Protein AF-A0A259CVY9-F1 (afdb_monomer)

Sequence (275 aa):
MNNNKLVLLSRFAAQARRFIGVVNVTRMSTDQPYAMHIILSAYACKDAELKTLAKLTSKSLPINHQLLNAIEHFLNEYRHTQDLQRAEHYLHHFAQFIYNIAVDGIAYRRAVSQFLAQLLKDERAFCTQLIRGFYPYWMAELSTYQAKDELLAFGQMLKNRAIAPKSLLDLWERAESELLSDEELNLLGHFTSDMLERELQEDALDSRRKIATILTVELRNQQAKNHFDYRLTVEKIQSLINKHDLKAFFVQVSRDFYYFWNANADANQRSEYSI

Secondary structure (DSSP, 8-state):
--HHHHHHHHHHHHHHTTTT----HHHHHH-HHHHHHHHHHHHHSS-HHHHHHHHHHHHHS---HHHHHHHHHHHHHTTTSTTHHHHHHHHHHHHHHHTTS-SSHHHHHHHHHHHHHTS-HHHHHHHHHHHHHHHHHHHHHH--SS-HHHHHHHHHHHHHTTSPP-SHHHHHHHHHHS---HHHHHHHHHHHHHHHHTT--HHHHHHHHHHHHHHHHHHHHTT--SHHHHHHHHHHHHHT---HHHHHHHHHHHHHHHHHHHHHHHHHHHHTS--

pLDDT: mean 79.85, std 14.28, range [30.61, 94.75]

Nearest PDB structures (foldseek):
  8d9w-assembly1_A  TM=2.293E-01  e=3.413E+00  Homo sapiens

Radius of gyration: 22.48 Å; Cα contacts (8 Å, |Δi|>4): 214; chains: 1; bounding box: 56×45×61 Å

Foldseek 3Di:
DDPVLLVLLVVLQVVLCVQPNGDDSVCLAVPQLSVLLSLLSQQLDPDPVNVVSSVVNVVVHPHQCLLVVLLVVLLVVCPPPPCSNVLSNLSSVLCNLVRPFDLDPVSLLVSLVVSLVPDDPVCNVVSVVSSQSSNLSSNLRVVPDDDPVVVVVSVVLVVCVPPDDLALVNLLSVLVSGDDDPLLVVLLVVLLVVVVVVVDDPVLSVLLSSLSSSLSVQCVVQVPQDPVSLVVSLVSNLVSDPDPVVSVSSVVSSVSSVVSVVVSSVVVVVVVVDD

Structure (mmCIF, N/CA/C/O backbone):
data_AF-A0A259CVY9-F1
#
_entry.id   AF-A0A259CVY9-F1
#
loop_
_atom_site.group_PDB
_atom_site.id
_atom_site.type_symbol
_atom_site.label_atom_id
_atom_site.label_alt_id
_atom_site.label_comp_id
_atom_site.label_asym_id
_atom_site.label_entity_id
_atom_site.label_seq_id
_atom_site.pdbx_PDB_ins_code
_atom_site.Cartn_x
_atom_site.Cartn_y
_atom_site.Cartn_z
_atom_site.occupancy
_atom_site.B_iso_or_equiv
_atom_site.auth_seq_id
_atom_site.auth_comp_id
_atom_site.auth_asym_id
_atom_site.auth_atom_id
_atom_site.pdbx_PDB_model_num
ATOM 1 N N . MET A 1 1 ? 15.467 9.321 -34.076 1.00 57.44 1 MET A N 1
ATOM 2 C CA . MET A 1 1 ? 16.062 8.913 -32.781 1.00 57.44 1 MET A CA 1
ATOM 3 C C . MET A 1 1 ? 17.529 9.328 -32.802 1.00 57.44 1 MET A C 1
ATOM 5 O O . MET A 1 1 ? 18.174 9.058 -33.800 1.00 57.44 1 MET A O 1
ATOM 9 N N . ASN A 1 2 ? 18.031 10.059 -31.801 1.00 72.88 2 ASN A N 1
ATOM 10 C CA . ASN A 1 2 ? 19.404 10.596 -31.817 1.00 72.88 2 ASN A CA 1
ATOM 11 C C . ASN A 1 2 ? 20.445 9.460 -31.649 1.00 72.88 2 ASN A C 1
ATOM 13 O O . ASN A 1 2 ? 20.177 8.531 -30.884 1.00 72.88 2 ASN A O 1
ATOM 17 N N . ASN A 1 3 ? 21.612 9.517 -32.310 1.00 74.00 3 ASN A N 1
ATOM 18 C CA . ASN A 1 3 ? 22.614 8.427 -32.311 1.00 74.00 3 ASN A CA 1
ATOM 19 C C . ASN A 1 3 ? 23.032 8.006 -30.890 1.00 74.00 3 ASN A C 1
ATOM 21 O O . ASN A 1 3 ? 23.118 6.818 -30.586 1.00 74.00 3 ASN A O 1
ATOM 25 N N . ASN A 1 4 ? 23.166 8.973 -29.980 1.00 79.38 4 ASN A N 1
ATOM 26 C CA . ASN A 1 4 ? 23.513 8.718 -28.579 1.00 79.38 4 ASN A CA 1
ATOM 27 C C . ASN A 1 4 ? 22.437 7.913 -27.825 1.00 79.38 4 ASN A C 1
ATOM 29 O O . ASN A 1 4 ? 22.766 7.092 -26.971 1.00 79.38 4 ASN A O 1
ATOM 33 N N . LYS A 1 5 ? 21.153 8.098 -28.163 1.00 81.44 5 LYS A N 1
ATOM 34 C CA . LYS A 1 5 ? 20.033 7.359 -27.554 1.00 81.44 5 LYS A CA 1
ATOM 35 C C . LYS A 1 5 ? 20.013 5.901 -28.014 1.00 81.44 5 LYS A C 1
ATOM 37 O O . LYS A 1 5 ? 19.758 5.011 -27.210 1.00 81.44 5 LYS A O 1
ATOM 42 N N . LEU A 1 6 ? 20.319 5.653 -29.288 1.00 82.50 6 LEU A N 1
ATOM 43 C CA . LEU A 1 6 ? 20.389 4.299 -29.838 1.00 82.50 6 LEU A CA 1
ATOM 44 C C . LEU A 1 6 ? 21.570 3.516 -29.246 1.00 82.50 6 LEU A C 1
ATOM 46 O O . LEU A 1 6 ? 21.398 2.367 -28.855 1.00 82.50 6 LEU A O 1
ATOM 50 N N . VAL A 1 7 ? 22.737 4.152 -29.090 1.00 87.50 7 VAL A N 1
ATOM 51 C CA . VAL A 1 7 ? 23.902 3.538 -28.426 1.00 87.50 7 VAL A CA 1
ATOM 52 C C . VAL A 1 7 ? 23.593 3.184 -26.968 1.00 87.50 7 VAL A C 1
ATOM 54 O O . VAL A 1 7 ? 23.908 2.077 -26.531 1.00 87.50 7 VAL A O 1
ATOM 57 N N . LEU A 1 8 ? 22.942 4.085 -26.223 1.00 88.25 8 LEU A N 1
ATOM 58 C CA . LEU A 1 8 ? 22.540 3.831 -24.836 1.00 88.25 8 LEU A CA 1
ATOM 59 C C . LEU A 1 8 ? 21.566 2.648 -24.728 1.00 88.25 8 LEU A C 1
ATOM 61 O O . LEU A 1 8 ? 21.797 1.746 -23.925 1.00 88.25 8 LEU A O 1
ATOM 65 N N . LEU A 1 9 ? 20.524 2.616 -25.566 1.00 86.56 9 LEU A N 1
ATOM 66 C CA . LEU A 1 9 ? 19.540 1.531 -25.581 1.00 86.56 9 LEU A CA 1
ATOM 67 C C . LEU A 1 9 ? 20.160 0.180 -25.950 1.00 86.56 9 LEU A C 1
ATOM 69 O O . LEU A 1 9 ? 19.824 -0.830 -25.336 1.00 86.56 9 LEU A O 1
ATOM 73 N N . SER A 1 10 ? 21.084 0.152 -26.911 1.00 87.56 10 SER A N 1
ATOM 74 C CA . SER A 1 10 ? 21.792 -1.072 -27.300 1.00 87.56 10 SER A CA 1
ATOM 75 C C . SER A 1 10 ? 22.701 -1.589 -26.184 1.00 87.56 10 SER A C 1
ATOM 77 O O . SER A 1 10 ? 22.720 -2.791 -25.921 1.00 87.56 10 SER A O 1
ATOM 79 N N . ARG A 1 11 ? 23.414 -0.695 -25.480 1.00 90.69 11 ARG A N 1
ATOM 80 C CA . ARG A 1 11 ? 24.220 -1.064 -24.302 1.00 90.69 11 ARG A CA 1
ATOM 81 C C . ARG A 1 11 ? 23.347 -1.609 -23.176 1.00 90.69 11 ARG A C 1
ATOM 83 O O . ARG A 1 11 ? 23.666 -2.652 -22.613 1.00 90.69 11 ARG A O 1
ATOM 90 N N . PHE A 1 12 ? 22.234 -0.938 -22.888 1.00 90.94 12 PHE A N 1
ATOM 91 C CA . PHE A 1 12 ? 21.257 -1.406 -21.911 1.00 90.94 12 PHE A CA 1
ATOM 92 C C . PHE A 1 12 ? 20.704 -2.788 -22.283 1.00 90.94 12 PHE A C 1
ATOM 94 O O . PHE A 1 12 ? 20.756 -3.694 -21.461 1.00 90.94 12 PHE A O 1
ATOM 101 N N . ALA A 1 13 ? 20.250 -2.988 -23.525 1.00 89.75 13 ALA A N 1
ATOM 102 C CA . ALA A 1 13 ? 19.702 -4.264 -23.988 1.00 89.75 13 ALA A CA 1
ATOM 103 C C . ALA A 1 13 ? 20.722 -5.414 -23.917 1.00 89.75 13 ALA A C 1
ATOM 105 O O . ALA A 1 13 ? 20.364 -6.536 -23.557 1.00 89.75 13 ALA A O 1
ATOM 106 N N . ALA A 1 14 ? 21.995 -5.140 -24.222 1.00 89.88 14 ALA A N 1
ATOM 107 C CA . ALA A 1 14 ? 23.069 -6.122 -24.111 1.00 89.88 14 ALA A CA 1
ATOM 108 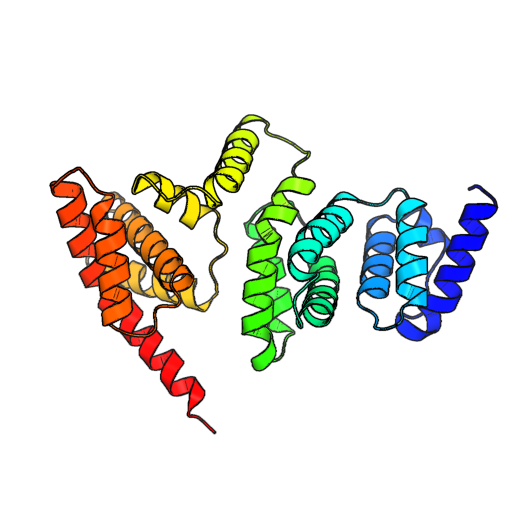C C . ALA A 1 14 ? 23.293 -6.570 -22.657 1.00 89.88 14 ALA A C 1
ATOM 110 O O . ALA A 1 14 ? 23.378 -7.773 -22.402 1.00 89.88 14 ALA A O 1
ATOM 111 N N . GLN A 1 15 ? 23.326 -5.625 -21.710 1.00 90.12 15 GLN A N 1
ATOM 112 C CA . GLN A 1 15 ? 23.468 -5.938 -20.285 1.00 90.12 15 GLN A CA 1
ATOM 113 C C . GLN A 1 15 ? 22.223 -6.652 -19.743 1.00 90.12 15 GLN A C 1
ATOM 115 O O . GLN A 1 15 ? 22.320 -7.689 -19.087 1.00 90.12 15 GLN A O 1
ATOM 120 N N . ALA A 1 16 ? 21.042 -6.135 -20.081 1.00 88.25 16 ALA A N 1
ATOM 121 C CA . ALA A 1 16 ? 19.747 -6.661 -19.673 1.00 88.25 16 ALA A CA 1
ATOM 122 C C . ALA A 1 16 ? 19.541 -8.125 -20.083 1.00 88.25 16 ALA A C 1
ATOM 124 O O . ALA A 1 16 ? 18.965 -8.897 -19.318 1.00 88.25 16 ALA A O 1
ATOM 125 N N . ARG A 1 17 ? 20.077 -8.546 -21.239 1.00 89.38 17 ARG A N 1
ATOM 126 C CA . ARG A 1 17 ? 19.950 -9.922 -21.744 1.00 89.38 17 ARG A CA 1
ATOM 127 C C . ARG A 1 17 ? 20.359 -10.991 -20.734 1.00 89.38 17 ARG A C 1
ATOM 129 O O . ARG A 1 17 ? 19.775 -12.071 -20.737 1.00 89.38 17 ARG A O 1
ATOM 136 N N . ARG A 1 18 ? 21.344 -10.698 -19.881 1.00 85.62 18 ARG A N 1
ATOM 137 C CA . ARG A 1 18 ? 21.873 -11.641 -18.884 1.00 85.62 18 ARG A CA 1
ATOM 138 C C . ARG A 1 18 ? 20.945 -11.834 -17.682 1.00 85.62 18 ARG A C 1
ATOM 140 O O . ARG A 1 18 ? 21.069 -12.847 -17.007 1.00 85.62 18 ARG A O 1
ATOM 147 N N . PHE A 1 19 ? 20.043 -10.887 -17.427 1.00 86.00 19 PHE A N 1
ATOM 148 C CA . PHE A 1 19 ? 19.253 -10.831 -16.193 1.00 86.00 19 PHE A CA 1
ATOM 149 C C . PHE A 1 19 ? 17.743 -10.882 -16.432 1.00 86.00 19 PHE A C 1
ATOM 151 O O . PHE A 1 19 ? 17.036 -11.560 -15.698 1.00 86.00 19 PHE A O 1
ATOM 158 N N . ILE A 1 20 ? 17.254 -10.190 -17.463 1.00 86.38 20 ILE A N 1
ATOM 159 C CA . ILE A 1 20 ? 15.818 -10.041 -17.757 1.00 86.38 20 ILE A CA 1
ATOM 160 C C . ILE A 1 20 ? 15.424 -10.600 -19.133 1.00 86.38 20 ILE A C 1
ATOM 162 O O . ILE A 1 20 ? 14.267 -10.520 -19.532 1.00 86.38 20 ILE A O 1
ATOM 166 N N . GLY A 1 21 ? 16.376 -11.185 -19.867 1.00 86.12 21 GLY A N 1
ATOM 167 C CA . GLY A 1 21 ? 16.136 -11.788 -21.177 1.00 86.12 21 GLY A CA 1
ATOM 168 C C . GLY A 1 21 ? 16.167 -10.793 -22.342 1.00 86.12 21 GLY A C 1
ATOM 169 O O . GLY A 1 21 ? 16.704 -9.691 -22.249 1.00 86.12 21 GLY A O 1
ATOM 170 N N . VAL A 1 22 ? 15.663 -11.218 -23.502 1.00 87.38 22 VAL A N 1
ATOM 171 C CA . VAL A 1 22 ? 15.805 -10.456 -24.754 1.00 87.38 22 VAL A CA 1
ATOM 172 C C . VAL A 1 22 ? 14.982 -9.165 -24.709 1.00 87.38 22 VAL A C 1
ATOM 174 O O . VAL A 1 22 ? 13.754 -9.196 -24.655 1.00 87.38 22 VAL A O 1
ATOM 177 N N . VAL A 1 23 ? 15.669 -8.023 -24.810 1.00 88.88 23 VAL A N 1
ATOM 178 C CA . VAL A 1 23 ? 15.050 -6.692 -24.868 1.00 88.88 23 VAL A CA 1
ATOM 179 C C . VAL A 1 23 ? 14.913 -6.230 -26.316 1.00 88.88 23 VAL A C 1
ATOM 181 O O . VAL A 1 23 ? 15.897 -6.134 -27.051 1.00 88.88 23 VAL A O 1
ATOM 184 N N . ASN A 1 24 ? 13.693 -5.886 -26.726 1.00 88.50 24 ASN A N 1
ATOM 185 C CA . ASN A 1 24 ? 13.431 -5.300 -28.035 1.00 88.50 24 ASN A CA 1
ATOM 186 C C . ASN A 1 24 ? 13.600 -3.772 -27.976 1.00 88.50 24 ASN A C 1
ATOM 188 O O . ASN A 1 24 ? 12.719 -3.050 -27.506 1.00 88.50 24 ASN A O 1
ATOM 192 N N . VAL A 1 25 ? 14.735 -3.281 -28.481 1.00 87.06 25 VAL A N 1
ATOM 193 C CA . VAL A 1 25 ? 15.105 -1.852 -28.481 1.00 87.06 25 VAL A CA 1
ATOM 194 C C . VAL A 1 25 ? 14.100 -0.975 -29.238 1.00 87.06 25 VAL A C 1
ATOM 196 O O . VAL A 1 25 ? 13.840 0.161 -28.836 1.00 87.06 25 VAL A O 1
ATOM 199 N N . THR A 1 26 ? 13.497 -1.494 -30.308 1.00 85.25 26 THR A N 1
ATOM 200 C CA . THR A 1 26 ? 12.477 -0.764 -31.071 1.00 85.25 26 THR A CA 1
ATOM 201 C C . THR A 1 26 ? 11.219 -0.582 -30.230 1.00 85.25 26 THR A C 1
ATOM 203 O O . THR A 1 26 ? 10.750 0.543 -30.074 1.00 85.25 26 THR A O 1
ATOM 206 N N . ARG A 1 27 ? 10.733 -1.661 -29.599 1.00 86.75 27 ARG A N 1
ATOM 207 C CA . ARG A 1 27 ? 9.560 -1.615 -28.711 1.00 86.75 27 ARG A CA 1
ATOM 208 C C . ARG A 1 27 ? 9.790 -0.738 -27.487 1.00 86.75 27 ARG A C 1
ATOM 210 O O . ARG A 1 27 ? 8.896 0.011 -27.127 1.00 86.75 27 ARG A O 1
ATOM 217 N N . MET A 1 28 ? 10.995 -0.737 -26.913 1.00 85.44 28 MET A N 1
ATOM 218 C CA . MET A 1 28 ? 11.369 0.189 -25.829 1.00 85.44 28 MET A CA 1
ATOM 219 C C . MET A 1 28 ? 11.127 1.666 -26.182 1.00 85.44 28 MET A C 1
ATOM 221 O O . MET A 1 28 ? 10.942 2.486 -25.289 1.00 85.44 28 MET A O 1
ATOM 225 N N . SER A 1 29 ? 11.159 2.026 -27.470 1.00 82.56 29 SER A N 1
ATOM 226 C CA . SER A 1 29 ? 10.972 3.409 -27.926 1.00 82.56 29 SER A CA 1
ATOM 227 C C . SER A 1 29 ? 9.541 3.733 -28.361 1.00 82.56 29 SER A C 1
ATOM 229 O O . SER A 1 29 ? 9.221 4.914 -28.483 1.00 82.56 29 SER A O 1
ATOM 231 N N . THR A 1 30 ? 8.704 2.724 -28.619 1.00 82.44 30 THR A N 1
ATOM 232 C CA . THR A 1 30 ? 7.356 2.892 -29.193 1.00 82.44 30 THR A CA 1
ATOM 233 C C . THR A 1 30 ? 6.227 2.426 -28.274 1.00 82.44 30 THR A C 1
ATOM 235 O O . THR A 1 30 ? 5.094 2.856 -28.452 1.00 82.44 30 THR A O 1
ATOM 238 N N . ASP A 1 31 ? 6.515 1.558 -27.305 1.00 83.19 31 ASP A N 1
ATOM 239 C CA . ASP A 1 31 ? 5.555 0.913 -26.407 1.00 83.19 31 ASP A CA 1
ATOM 240 C C . ASP A 1 31 ? 5.918 1.275 -24.957 1.00 83.19 31 ASP A C 1
ATOM 242 O O . ASP A 1 31 ? 6.841 0.712 -24.363 1.00 83.19 31 ASP A O 1
ATOM 246 N N . GLN A 1 32 ? 5.226 2.281 -24.409 1.00 80.94 32 GLN A N 1
ATOM 247 C CA . GLN A 1 32 ? 5.467 2.796 -23.056 1.00 80.94 32 GLN A CA 1
ATOM 248 C C . GLN A 1 32 ? 5.286 1.724 -21.964 1.00 80.94 32 GLN A C 1
ATOM 250 O O . GLN A 1 32 ? 6.183 1.607 -21.123 1.00 80.94 32 GLN A O 1
ATOM 255 N N . PRO A 1 33 ? 4.201 0.918 -21.962 1.00 81.50 33 PRO A N 1
ATOM 256 C CA . PRO A 1 33 ? 4.050 -0.190 -21.024 1.00 81.50 33 PRO A CA 1
ATOM 257 C C . PRO A 1 33 ? 5.212 -1.186 -21.065 1.00 81.50 33 PRO A C 1
ATOM 259 O O . PRO A 1 33 ? 5.744 -1.560 -20.018 1.00 81.50 33 PRO A O 1
ATOM 262 N N . TYR A 1 34 ? 5.644 -1.589 -22.263 1.00 84.81 34 TYR A N 1
ATOM 263 C CA . TYR A 1 34 ? 6.786 -2.491 -22.412 1.00 84.81 34 TYR A CA 1
ATOM 264 C C . TYR A 1 34 ? 8.075 -1.858 -21.881 1.00 84.81 34 TYR A C 1
ATOM 266 O O . TYR A 1 34 ? 8.813 -2.493 -21.128 1.00 84.81 34 TYR A O 1
ATOM 274 N N . ALA A 1 35 ? 8.326 -0.593 -22.221 1.00 86.31 35 ALA A N 1
ATOM 275 C CA . ALA A 1 35 ? 9.499 0.129 -21.751 1.00 86.31 35 ALA A CA 1
ATOM 276 C C . ALA A 1 35 ? 9.544 0.228 -20.220 1.00 86.31 35 ALA A C 1
ATOM 278 O O . ALA A 1 35 ? 10.583 -0.045 -19.620 1.00 86.31 35 ALA A O 1
ATOM 279 N N . MET A 1 36 ? 8.416 0.550 -19.580 1.00 85.25 36 MET A N 1
ATOM 280 C CA . MET A 1 36 ? 8.315 0.602 -18.120 1.00 85.25 36 MET A CA 1
ATOM 281 C C . MET A 1 36 ? 8.558 -0.758 -17.474 1.00 85.25 36 MET A C 1
ATOM 283 O O . MET A 1 36 ? 9.354 -0.843 -16.542 1.00 85.25 36 MET A O 1
ATOM 287 N N . HIS A 1 37 ? 7.946 -1.826 -17.989 1.00 86.50 37 HIS A N 1
ATOM 288 C CA . HIS A 1 37 ? 8.151 -3.174 -17.460 1.00 86.50 37 HIS A CA 1
ATOM 289 C C . HIS A 1 37 ? 9.629 -3.595 -17.506 1.00 86.50 37 HIS A C 1
ATOM 291 O O . HIS A 1 37 ? 10.171 -4.087 -16.515 1.00 86.50 37 HIS A O 1
ATOM 297 N N . ILE A 1 38 ? 10.309 -3.347 -18.629 1.00 88.94 38 ILE A N 1
ATOM 298 C CA . ILE A 1 38 ? 11.729 -3.675 -18.802 1.00 88.94 38 ILE A CA 1
ATOM 299 C C . ILE A 1 38 ? 12.622 -2.841 -17.870 1.00 88.94 38 ILE A C 1
ATOM 301 O O . ILE A 1 38 ? 13.544 -3.382 -17.260 1.00 88.94 38 ILE A O 1
ATOM 305 N N . ILE A 1 39 ? 12.345 -1.542 -17.719 1.00 90.38 39 ILE A N 1
ATOM 306 C CA . ILE A 1 39 ? 13.094 -0.661 -16.812 1.00 90.38 39 ILE A CA 1
ATOM 307 C C . ILE A 1 39 ? 12.911 -1.090 -15.352 1.00 90.38 39 ILE A C 1
ATOM 309 O O . ILE A 1 39 ? 13.897 -1.228 -14.633 1.00 90.38 39 ILE A O 1
ATOM 313 N N . LEU A 1 40 ? 11.678 -1.359 -14.917 1.00 88.38 40 LEU A N 1
ATOM 314 C CA . LEU A 1 40 ? 11.393 -1.823 -13.556 1.00 88.38 40 LEU A CA 1
ATOM 315 C C . LEU A 1 40 ? 12.021 -3.193 -13.277 1.00 88.38 40 LEU A C 1
ATOM 317 O O . LEU A 1 40 ? 12.574 -3.408 -12.202 1.00 88.38 40 LEU A O 1
ATOM 321 N N . SER A 1 41 ? 12.012 -4.096 -14.259 1.00 86.75 41 SER A N 1
ATOM 322 C CA . SER A 1 41 ? 12.701 -5.391 -14.164 1.00 86.75 41 SER A CA 1
ATOM 323 C C . SER A 1 41 ? 14.210 -5.221 -14.000 1.00 86.75 41 SER A C 1
ATOM 325 O O . SER A 1 41 ? 14.826 -5.891 -13.174 1.00 86.75 41 SER A O 1
ATOM 327 N N . ALA A 1 42 ? 14.811 -4.284 -14.736 1.00 88.50 42 ALA A N 1
ATOM 328 C CA . ALA A 1 42 ? 16.224 -3.956 -14.599 1.00 88.50 42 ALA A CA 1
ATOM 329 C C . ALA A 1 42 ? 16.559 -3.362 -13.217 1.00 88.50 42 ALA A C 1
ATOM 331 O O . ALA A 1 42 ? 17.598 -3.700 -12.652 1.00 88.50 42 ALA A O 1
ATOM 332 N N . TYR A 1 43 ? 15.677 -2.539 -12.640 1.00 86.44 43 TYR A N 1
ATOM 333 C CA . TYR A 1 43 ? 15.850 -2.014 -11.281 1.00 86.44 43 TYR A CA 1
ATOM 334 C C . TYR A 1 43 ? 15.685 -3.068 -10.179 1.00 86.44 43 TYR A C 1
ATOM 336 O O . TYR A 1 43 ? 16.368 -2.997 -9.159 1.00 86.44 43 TYR A O 1
ATOM 344 N N . ALA A 1 44 ? 14.821 -4.063 -10.385 1.00 82.62 44 ALA A N 1
ATOM 345 C CA . ALA A 1 44 ? 14.634 -5.163 -9.440 1.00 82.62 44 ALA A CA 1
ATOM 346 C C . ALA A 1 44 ? 15.837 -6.133 -9.392 1.00 82.62 44 ALA A C 1
ATOM 348 O O . ALA A 1 44 ? 15.976 -6.901 -8.436 1.00 82.62 44 ALA A O 1
ATOM 349 N N . CYS A 1 45 ? 16.724 -6.099 -10.396 1.00 84.75 45 CYS A N 1
ATOM 350 C CA . CYS A 1 45 ? 17.927 -6.932 -10.447 1.00 84.75 45 CYS A CA 1
ATOM 351 C C . CYS A 1 45 ? 18.993 -6.483 -9.436 1.00 84.75 45 CYS A C 1
ATOM 353 O O . CYS A 1 45 ? 19.088 -5.314 -9.080 1.00 84.75 45 CYS A O 1
ATOM 355 N N . LYS A 1 46 ? 19.872 -7.403 -9.020 1.00 80.62 46 LYS A N 1
ATOM 356 C CA . LYS A 1 46 ? 20.987 -7.094 -8.099 1.00 80.62 46 LYS A CA 1
ATOM 357 C C . LYS A 1 46 ? 22.188 -6.398 -8.771 1.00 80.62 46 LYS A C 1
ATOM 359 O O . LYS A 1 46 ? 23.089 -5.952 -8.071 1.00 80.62 46 LYS A O 1
ATOM 364 N N . ASP A 1 47 ? 22.216 -6.306 -10.102 1.00 87.44 47 ASP A N 1
ATOM 365 C CA . ASP A 1 47 ? 23.355 -5.779 -10.868 1.00 87.44 47 ASP A CA 1
ATOM 366 C C . ASP A 1 47 ? 23.398 -4.239 -10.885 1.00 87.44 47 ASP A C 1
ATOM 368 O O . ASP A 1 47 ? 22.514 -3.579 -11.434 1.00 87.44 47 ASP A O 1
ATOM 372 N N . ALA A 1 48 ? 24.445 -3.650 -10.298 1.00 85.38 48 ALA A N 1
ATOM 373 C CA . ALA A 1 48 ? 24.585 -2.196 -10.167 1.00 85.38 48 ALA A CA 1
ATOM 374 C C . ALA A 1 48 ? 24.791 -1.480 -11.515 1.00 85.38 48 ALA A C 1
ATOM 376 O O . ALA A 1 48 ? 24.321 -0.352 -11.708 1.00 85.38 48 ALA A O 1
ATOM 377 N N . GLU A 1 49 ? 25.471 -2.133 -12.461 1.00 88.62 49 GLU A N 1
ATOM 378 C CA . GLU A 1 49 ? 25.671 -1.596 -13.806 1.00 88.62 49 GLU A CA 1
ATOM 379 C C . GLU A 1 49 ? 24.334 -1.516 -14.556 1.00 88.62 49 GLU A C 1
ATOM 381 O O . GLU A 1 49 ? 23.986 -0.459 -15.090 1.00 88.62 49 GLU A O 1
ATOM 386 N N . LEU A 1 50 ? 23.535 -2.586 -14.521 1.00 88.12 50 LEU A N 1
ATOM 387 C CA . LEU A 1 50 ? 22.210 -2.629 -15.130 1.00 88.12 50 LEU A CA 1
ATOM 388 C C . LEU A 1 50 ? 21.265 -1.578 -14.535 1.00 88.12 50 LEU A C 1
ATOM 390 O O . LEU A 1 50 ? 20.583 -0.895 -15.298 1.00 88.12 50 LEU A O 1
ATOM 394 N N . LYS A 1 51 ? 21.264 -1.377 -13.211 1.00 87.12 51 LYS A N 1
ATOM 395 C CA . LYS A 1 51 ? 20.481 -0.305 -12.563 1.00 87.12 51 LYS A CA 1
ATOM 396 C C . LYS A 1 51 ? 20.893 1.086 -13.045 1.00 87.12 51 LYS A C 1
ATOM 398 O O . LYS A 1 51 ? 20.047 1.939 -13.318 1.00 87.12 51 LYS A O 1
ATOM 403 N N . THR A 1 52 ? 22.196 1.318 -13.189 1.00 87.88 52 THR A N 1
ATOM 404 C CA . THR A 1 52 ? 22.726 2.596 -13.682 1.00 87.88 52 THR A CA 1
ATOM 405 C C . THR A 1 52 ? 22.308 2.832 -15.134 1.00 87.88 52 THR A C 1
ATOM 407 O O . THR A 1 52 ? 21.827 3.914 -15.480 1.00 87.88 52 THR A O 1
ATOM 410 N N . LEU A 1 53 ? 22.416 1.804 -15.982 1.00 88.69 53 LEU A N 1
ATOM 411 C CA . LEU A 1 53 ? 21.951 1.855 -17.366 1.00 88.69 53 LEU A CA 1
ATOM 412 C C . LEU A 1 53 ? 20.432 2.039 -17.449 1.00 88.69 53 LEU A C 1
ATOM 414 O O . LEU A 1 53 ? 19.979 2.817 -18.286 1.00 88.69 53 LEU A O 1
ATOM 418 N N . ALA A 1 54 ? 19.650 1.406 -16.573 1.00 88.56 54 ALA A N 1
ATOM 419 C CA . ALA A 1 54 ? 18.205 1.601 -16.481 1.00 88.56 54 ALA A CA 1
ATOM 420 C C . ALA A 1 54 ? 17.863 3.057 -16.134 1.00 88.56 54 ALA A C 1
ATOM 422 O O . ALA A 1 54 ? 17.029 3.655 -16.809 1.00 88.56 54 ALA A O 1
ATOM 423 N N . LYS A 1 55 ? 18.573 3.674 -15.177 1.00 87.19 55 LYS A N 1
ATOM 424 C CA . LYS A 1 55 ? 18.387 5.090 -14.803 1.00 87.19 55 LYS A CA 1
ATOM 425 C C . LYS A 1 55 ? 18.730 6.066 -15.921 1.00 87.19 55 LYS A C 1
ATOM 427 O O . LYS A 1 55 ? 18.067 7.086 -16.085 1.00 87.19 55 LYS A O 1
ATOM 432 N N . LEU A 1 56 ? 19.776 5.787 -16.693 1.00 88.06 56 LEU A N 1
ATOM 433 C CA . LEU A 1 56 ? 20.121 6.607 -17.856 1.00 88.06 56 LEU A CA 1
ATOM 434 C C . LEU A 1 56 ? 19.108 6.413 -18.988 1.00 88.06 56 LEU A C 1
ATOM 436 O O . LEU A 1 56 ? 18.691 7.377 -19.630 1.00 88.06 56 LEU A O 1
ATOM 440 N N . THR A 1 57 ? 18.697 5.167 -19.216 1.00 87.56 57 THR A N 1
ATOM 441 C CA . THR A 1 57 ? 17.762 4.802 -20.281 1.00 87.56 57 THR A CA 1
ATOM 442 C C . THR A 1 57 ? 16.378 5.376 -20.012 1.00 87.56 57 THR A C 1
ATOM 444 O O . THR A 1 57 ? 15.799 5.964 -20.925 1.00 87.56 57 THR A O 1
ATOM 447 N N . SER A 1 58 ? 15.891 5.301 -18.768 1.00 86.56 58 SER A N 1
ATOM 448 C CA . SER A 1 58 ? 14.600 5.854 -18.358 1.00 86.56 58 SER A CA 1
ATOM 449 C C . SER A 1 58 ? 14.517 7.341 -18.681 1.00 86.56 58 SER A C 1
ATOM 451 O O . SER A 1 58 ? 13.615 7.734 -19.404 1.00 86.56 58 SER A O 1
ATOM 453 N N . LYS A 1 59 ? 15.523 8.139 -18.293 1.00 86.44 59 LYS A N 1
ATOM 454 C CA . LYS A 1 59 ? 15.622 9.582 -18.601 1.00 86.44 59 LYS A CA 1
ATOM 455 C C . LYS A 1 59 ? 15.606 9.913 -20.095 1.00 86.44 59 LYS A C 1
ATOM 457 O O . LYS A 1 59 ? 15.246 11.021 -20.475 1.00 86.44 59 LYS A O 1
ATOM 462 N N . SER A 1 60 ? 16.050 8.988 -20.943 1.00 84.94 60 SER A N 1
ATOM 463 C CA . SER A 1 60 ? 16.114 9.196 -22.394 1.00 84.94 60 SER A CA 1
ATOM 464 C C . SER A 1 60 ? 14.819 8.821 -23.123 1.00 84.94 60 SER A C 1
ATOM 466 O O . SER A 1 60 ? 14.637 9.184 -24.294 1.00 84.94 60 SER A O 1
ATOM 468 N N . LEU A 1 61 ? 13.939 8.056 -22.475 1.00 82.56 61 LEU A N 1
ATOM 469 C CA . LEU A 1 61 ? 12.699 7.545 -23.045 1.00 82.56 61 LEU A CA 1
ATOM 470 C C . LEU A 1 61 ? 11.501 8.379 -22.574 1.00 82.56 61 LEU A C 1
ATOM 472 O O . LEU A 1 61 ? 11.489 8.827 -21.435 1.00 82.56 61 LEU A O 1
ATOM 476 N N . PRO A 1 62 ? 10.476 8.570 -23.421 1.00 72.00 62 PRO A N 1
ATOM 477 C CA . PRO A 1 62 ? 9.243 9.239 -23.024 1.00 72.00 62 PRO A CA 1
ATOM 478 C C . PRO A 1 62 ? 8.352 8.256 -22.248 1.00 72.00 62 PRO A C 1
ATOM 480 O O . PRO A 1 62 ? 7.319 7.833 -22.756 1.00 72.00 62 PRO A O 1
ATOM 483 N N . ILE A 1 63 ? 8.786 7.817 -21.067 1.00 76.44 63 ILE A N 1
ATOM 484 C CA . ILE A 1 63 ? 8.046 6.879 -20.207 1.00 76.44 63 ILE A CA 1
ATOM 485 C C . ILE A 1 63 ? 7.435 7.606 -19.009 1.00 76.44 63 ILE A C 1
ATOM 487 O O . ILE A 1 63 ? 7.786 8.751 -18.730 1.00 76.44 63 ILE A O 1
ATOM 491 N N . ASN A 1 64 ? 6.510 6.958 -18.296 1.00 69.44 64 ASN A N 1
ATOM 492 C CA . ASN A 1 64 ? 5.920 7.550 -17.100 1.00 69.44 64 ASN A CA 1
ATOM 493 C C . ASN A 1 64 ? 6.970 7.656 -15.979 1.00 69.44 64 ASN A C 1
ATOM 495 O O . ASN A 1 64 ? 7.232 6.704 -15.243 1.00 69.44 64 ASN A O 1
ATOM 499 N N . HIS A 1 65 ? 7.562 8.842 -15.851 1.00 78.62 65 HIS A N 1
ATOM 500 C CA . HIS A 1 65 ? 8.550 9.140 -14.821 1.00 78.62 65 HIS A CA 1
ATOM 501 C C . HIS A 1 65 ? 7.942 9.279 -13.423 1.00 78.62 65 HIS A C 1
ATOM 503 O O . HIS A 1 65 ? 8.679 9.159 -12.455 1.00 78.62 65 HIS A O 1
ATOM 509 N N . GLN A 1 66 ? 6.630 9.491 -13.295 1.00 81.94 66 GLN A N 1
ATOM 510 C CA . GLN A 1 66 ? 5.975 9.748 -12.008 1.00 81.94 66 GLN A CA 1
ATOM 511 C C . GLN A 1 66 ? 6.115 8.560 -11.062 1.00 81.94 66 GLN A C 1
ATOM 513 O O . GLN A 1 66 ? 6.477 8.731 -9.905 1.00 81.94 66 GLN A O 1
ATOM 518 N N . LEU A 1 67 ? 5.918 7.339 -11.570 1.00 84.06 67 LEU A N 1
ATOM 519 C CA . LEU A 1 67 ? 6.112 6.130 -10.772 1.00 84.06 67 LEU A CA 1
ATOM 520 C C . LEU A 1 67 ? 7.572 5.967 -10.331 1.00 84.06 67 LEU A C 1
ATOM 522 O O . LEU A 1 67 ? 7.828 5.632 -9.180 1.00 84.06 67 LEU A O 1
ATOM 526 N N . LEU A 1 68 ? 8.531 6.229 -11.223 1.00 85.44 68 LEU A N 1
ATOM 527 C CA . LEU A 1 68 ? 9.955 6.148 -10.882 1.00 85.44 68 LEU A CA 1
ATOM 528 C C . LEU A 1 68 ? 10.350 7.216 -9.852 1.00 85.44 68 LEU A C 1
ATOM 530 O O . LEU A 1 68 ? 11.106 6.919 -8.932 1.00 85.44 68 LEU A O 1
ATOM 534 N N . ASN A 1 69 ? 9.800 8.426 -9.969 1.00 84.44 69 ASN A N 1
ATOM 535 C CA . ASN A 1 69 ? 10.011 9.511 -9.016 1.00 84.44 69 ASN A CA 1
ATOM 536 C C . ASN A 1 69 ? 9.397 9.180 -7.652 1.00 84.44 69 ASN A C 1
ATOM 538 O O . ASN A 1 69 ? 10.068 9.347 -6.640 1.00 84.44 69 ASN A O 1
ATOM 542 N N . ALA A 1 70 ? 8.171 8.644 -7.616 1.00 85.31 70 ALA A N 1
ATOM 543 C CA . ALA A 1 70 ? 7.525 8.194 -6.384 1.00 85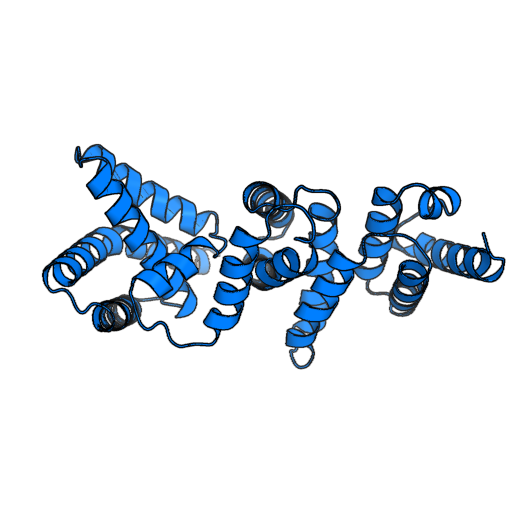.31 70 ALA A CA 1
ATOM 544 C C . ALA A 1 70 ? 8.386 7.158 -5.654 1.00 85.31 70 ALA A C 1
ATOM 546 O O . ALA A 1 70 ? 8.576 7.245 -4.441 1.00 85.31 70 ALA A O 1
ATOM 547 N N . ILE A 1 71 ? 8.925 6.187 -6.400 1.00 89.12 71 ILE A N 1
ATOM 548 C CA . ILE A 1 71 ? 9.810 5.151 -5.861 1.00 89.12 71 ILE A CA 1
ATOM 549 C C . ILE A 1 71 ? 11.091 5.781 -5.306 1.00 89.12 71 ILE A C 1
ATOM 551 O O . ILE A 1 71 ? 11.473 5.481 -4.178 1.00 89.12 71 ILE A O 1
ATOM 555 N N . GLU A 1 72 ? 11.745 6.675 -6.055 1.00 86.06 72 GLU A N 1
ATOM 556 C CA . GLU A 1 72 ? 12.968 7.353 -5.603 1.00 86.06 72 GLU A CA 1
ATOM 557 C C . GLU A 1 72 ? 12.713 8.215 -4.353 1.00 86.06 72 GLU A C 1
ATOM 559 O O . GLU A 1 72 ? 13.508 8.179 -3.413 1.00 86.06 72 GLU A O 1
ATOM 564 N N . HIS A 1 73 ? 11.589 8.936 -4.297 1.00 85.12 73 HIS A N 1
ATOM 565 C CA . HIS A 1 73 ? 11.183 9.729 -3.135 1.00 85.12 73 HIS A CA 1
ATOM 566 C C . HIS A 1 73 ? 10.973 8.866 -1.890 1.00 85.12 73 HIS A C 1
ATOM 568 O O . HIS A 1 73 ? 11.541 9.174 -0.845 1.00 85.12 73 HIS A O 1
ATOM 574 N N . PHE A 1 74 ? 10.234 7.764 -2.001 1.00 85.75 74 PHE A N 1
ATOM 575 C CA . PHE A 1 74 ? 9.988 6.875 -0.869 1.00 85.75 74 PHE A CA 1
ATOM 576 C C . PHE A 1 74 ? 11.257 6.137 -0.410 1.00 85.75 74 PHE A C 1
ATOM 578 O O . PHE A 1 74 ? 11.544 6.068 0.782 1.00 85.75 74 PHE A O 1
ATOM 585 N N . LEU A 1 75 ? 12.089 5.644 -1.335 1.00 86.25 75 LEU A N 1
ATOM 586 C CA . LEU A 1 75 ? 13.338 4.957 -0.975 1.00 86.25 75 LEU A CA 1
ATOM 587 C C . LEU A 1 75 ? 14.365 5.876 -0.300 1.00 86.25 75 LEU A C 1
ATOM 589 O O . LEU A 1 75 ? 15.232 5.384 0.425 1.00 86.25 75 LEU A O 1
ATOM 593 N N . ASN A 1 76 ? 14.266 7.199 -0.474 1.00 83.06 76 ASN A N 1
ATOM 594 C CA . ASN A 1 76 ? 15.099 8.135 0.280 1.00 83.06 76 ASN A CA 1
ATOM 595 C C . ASN A 1 76 ? 14.836 8.069 1.794 1.00 83.06 76 ASN A C 1
ATOM 597 O O . ASN A 1 76 ? 15.780 8.277 2.558 1.00 83.06 76 ASN A O 1
ATOM 601 N N . GLU A 1 77 ? 13.624 7.715 2.239 1.00 77.94 77 GLU A N 1
ATOM 602 C CA . GLU A 1 77 ? 13.331 7.485 3.665 1.00 77.94 77 GLU A CA 1
ATOM 603 C C . GLU A 1 77 ? 14.125 6.293 4.223 1.00 77.94 77 GLU A C 1
ATOM 605 O O . GLU A 1 77 ? 14.534 6.285 5.383 1.00 77.94 77 GLU A O 1
ATOM 610 N N . TYR A 1 78 ? 14.429 5.313 3.369 1.00 77.06 78 TYR A N 1
ATOM 611 C CA . TYR A 1 78 ? 15.161 4.101 3.727 1.00 77.06 78 TYR A CA 1
ATOM 612 C C . TYR A 1 78 ? 16.679 4.244 3.589 1.00 77.06 78 TYR A C 1
ATOM 614 O O . TYR A 1 78 ? 17.404 3.314 3.940 1.00 77.06 78 TYR A O 1
ATOM 622 N N . ARG A 1 79 ? 17.200 5.388 3.122 1.00 77.94 79 ARG A N 1
ATOM 623 C CA . ARG A 1 79 ? 18.620 5.564 2.751 1.00 77.94 79 ARG A CA 1
ATOM 624 C C . ARG A 1 79 ? 19.615 5.233 3.870 1.00 77.94 79 ARG A C 1
ATOM 626 O O . ARG A 1 79 ? 20.743 4.837 3.587 1.00 77.94 79 ARG A O 1
ATOM 633 N N . HIS A 1 80 ? 19.197 5.399 5.121 1.00 76.62 80 HIS A N 1
ATOM 634 C CA . HIS A 1 80 ? 20.008 5.146 6.316 1.00 76.62 80 HIS A CA 1
ATOM 635 C C . HIS A 1 80 ? 19.627 3.855 7.055 1.00 76.62 80 HIS A C 1
ATOM 637 O O . HIS A 1 80 ? 20.168 3.572 8.121 1.00 76.62 80 HIS A O 1
ATOM 643 N N . THR A 1 81 ? 18.702 3.073 6.501 1.00 80.94 81 THR A N 1
ATOM 644 C CA . THR A 1 81 ? 18.218 1.824 7.095 1.00 80.94 81 THR A CA 1
ATOM 645 C C . THR A 1 81 ? 18.957 0.622 6.511 1.00 80.94 81 THR A C 1
ATOM 647 O O . THR A 1 81 ? 19.397 0.643 5.360 1.00 80.94 81 THR A O 1
ATOM 650 N N . GLN A 1 82 ? 19.066 -0.456 7.290 1.00 82.56 82 GLN A N 1
ATOM 651 C CA . GLN A 1 82 ? 19.617 -1.728 6.802 1.00 82.56 82 GLN A CA 1
ATOM 652 C C . GLN A 1 82 ? 18.690 -2.403 5.774 1.00 82.56 82 GLN A C 1
ATOM 654 O O . GLN A 1 82 ? 19.142 -3.219 4.974 1.00 82.56 82 GLN A O 1
ATOM 659 N N . ASP A 1 83 ? 17.416 -2.003 5.741 1.00 84.38 83 ASP A N 1
ATOM 660 C CA . ASP A 1 83 ? 16.393 -2.562 4.859 1.00 84.38 83 ASP A CA 1
ATOM 661 C C . ASP A 1 83 ? 16.378 -1.954 3.451 1.00 84.38 83 ASP A C 1
ATOM 663 O O . ASP A 1 83 ? 15.618 -2.429 2.611 1.00 84.38 83 ASP A O 1
ATOM 667 N N . LEU A 1 84 ? 17.212 -0.951 3.140 1.00 86.06 84 LEU A N 1
ATOM 668 C CA . LEU A 1 84 ? 17.185 -0.245 1.849 1.00 86.06 84 LEU A CA 1
ATOM 669 C C . LEU A 1 84 ? 17.220 -1.187 0.641 1.00 86.06 84 LEU A C 1
ATOM 671 O O . LEU A 1 84 ? 16.420 -1.044 -0.277 1.00 86.06 84 LEU A O 1
ATOM 675 N N . GLN A 1 85 ? 18.134 -2.160 0.637 1.00 85.88 85 GLN A N 1
ATOM 676 C CA . GLN A 1 85 ? 18.268 -3.093 -0.488 1.00 85.88 85 GLN A CA 1
ATOM 677 C C . GLN A 1 85 ? 17.027 -3.976 -0.642 1.00 85.88 85 GLN A C 1
ATOM 679 O O . GLN A 1 85 ? 16.606 -4.279 -1.760 1.00 85.88 85 GLN A O 1
ATOM 684 N N . ARG A 1 86 ? 16.434 -4.375 0.488 1.00 88.06 86 ARG A N 1
ATOM 685 C CA . ARG A 1 86 ? 15.219 -5.187 0.536 1.00 88.06 86 ARG A CA 1
ATOM 686 C C . ARG A 1 86 ? 14.019 -4.372 0.048 1.00 88.06 86 ARG A C 1
ATOM 688 O O . ARG A 1 86 ? 13.303 -4.822 -0.843 1.00 88.06 86 ARG A O 1
ATOM 695 N N . ALA A 1 87 ? 13.852 -3.158 0.571 1.00 87.31 87 ALA A N 1
ATOM 696 C CA . ALA A 1 87 ? 12.837 -2.192 0.165 1.00 87.31 87 ALA A CA 1
ATOM 697 C C . ALA A 1 87 ? 12.923 -1.880 -1.335 1.00 87.31 87 ALA A C 1
ATOM 699 O O . ALA A 1 87 ? 11.924 -1.974 -2.041 1.00 87.31 87 ALA A O 1
ATOM 700 N N . GLU A 1 88 ? 14.122 -1.590 -1.846 1.00 89.31 88 GLU A N 1
ATOM 701 C CA . GLU A 1 88 ? 14.351 -1.309 -3.263 1.00 89.31 88 GLU A CA 1
ATOM 702 C C . GLU A 1 88 ? 13.940 -2.494 -4.145 1.00 89.31 88 GLU A C 1
ATOM 704 O O . GLU A 1 88 ? 13.260 -2.298 -5.152 1.00 89.31 88 GLU A O 1
ATOM 709 N N . HIS A 1 89 ? 14.315 -3.720 -3.772 1.00 89.06 89 HIS A N 1
ATOM 710 C CA . HIS A 1 89 ? 13.980 -4.913 -4.546 1.00 89.06 89 HIS A CA 1
ATOM 711 C C . H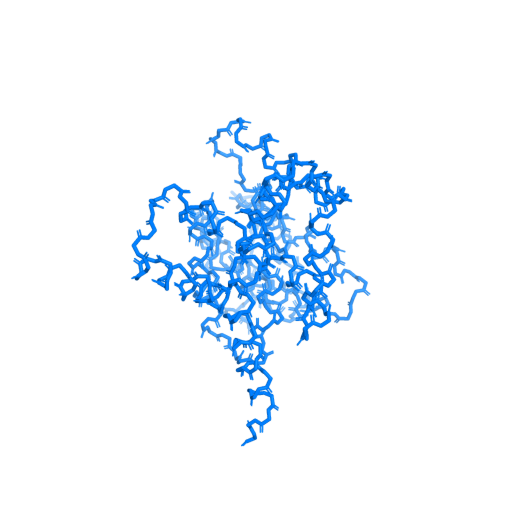IS A 1 89 ? 12.464 -5.140 -4.631 1.00 89.06 89 HIS A C 1
ATOM 713 O O . HIS A 1 89 ? 11.915 -5.212 -5.734 1.00 89.06 89 HIS A O 1
ATOM 719 N N . TYR A 1 90 ? 11.774 -5.208 -3.486 1.00 91.12 90 TYR A N 1
ATOM 720 C CA . TYR A 1 90 ? 10.335 -5.482 -3.478 1.00 91.12 90 TYR A CA 1
ATOM 721 C C . TYR A 1 90 ? 9.520 -4.338 -4.053 1.00 91.12 90 TYR A C 1
ATOM 723 O O . TYR A 1 90 ? 8.518 -4.596 -4.710 1.00 91.12 90 TYR A O 1
ATOM 731 N N . LEU A 1 91 ? 9.944 -3.088 -3.862 1.00 91.81 91 LEU A N 1
ATOM 732 C CA . LEU A 1 91 ? 9.211 -1.952 -4.398 1.00 91.81 91 LEU A CA 1
ATOM 733 C C . LEU A 1 91 ? 9.282 -1.894 -5.927 1.00 91.81 91 LEU A C 1
ATOM 735 O O . LEU A 1 91 ? 8.262 -1.657 -6.568 1.00 91.81 91 LEU A O 1
ATOM 739 N N . HIS A 1 92 ? 10.442 -2.174 -6.531 1.00 90.62 92 HIS A N 1
ATOM 740 C CA . HIS A 1 92 ? 10.542 -2.265 -7.991 1.00 90.62 92 HIS A CA 1
ATOM 741 C C . HIS A 1 92 ? 9.823 -3.494 -8.555 1.00 90.62 92 HIS A C 1
ATOM 743 O O . HIS A 1 92 ? 9.280 -3.412 -9.655 1.00 90.62 92 HIS A O 1
ATOM 749 N N . HIS A 1 93 ? 9.772 -4.608 -7.816 1.00 90.19 93 HIS A N 1
ATOM 750 C CA . HIS A 1 93 ? 8.955 -5.762 -8.200 1.00 90.19 93 HIS A CA 1
ATOM 751 C C . HIS A 1 93 ? 7.457 -5.422 -8.130 1.00 90.19 93 HIS A C 1
ATOM 753 O O . HIS A 1 93 ? 6.734 -5.622 -9.102 1.00 90.19 93 HIS A O 1
ATOM 759 N N . PHE A 1 94 ? 7.001 -4.802 -7.040 1.00 91.62 94 PHE A N 1
ATOM 760 C CA . PHE A 1 94 ? 5.622 -4.339 -6.874 1.00 91.62 94 PHE A CA 1
ATOM 761 C C . PHE A 1 94 ? 5.225 -3.296 -7.925 1.00 91.62 94 PHE A C 1
ATOM 763 O O . PHE A 1 94 ? 4.116 -3.338 -8.454 1.00 91.62 94 PHE A O 1
ATOM 770 N N . ALA A 1 95 ? 6.142 -2.405 -8.307 1.00 90.19 95 ALA A N 1
ATOM 771 C CA . ALA A 1 95 ? 5.920 -1.418 -9.358 1.00 90.19 95 ALA A CA 1
ATOM 772 C C . ALA A 1 95 ? 5.467 -2.056 -10.688 1.00 90.19 95 ALA A C 1
ATOM 774 O O . ALA A 1 95 ? 4.706 -1.445 -11.439 1.00 90.19 95 ALA A O 1
ATOM 775 N N . GLN A 1 96 ? 5.870 -3.304 -10.965 1.00 88.56 96 GLN A N 1
ATOM 776 C CA . GLN A 1 96 ? 5.438 -4.059 -12.148 1.00 88.56 96 GLN A CA 1
ATOM 777 C C . GLN A 1 96 ? 3.947 -4.433 -12.122 1.00 88.56 96 GLN A C 1
ATOM 779 O O . GLN A 1 96 ? 3.385 -4.737 -13.168 1.00 88.56 96 GLN A O 1
ATOM 784 N N . PHE A 1 97 ? 3.288 -4.375 -10.966 1.00 88.44 97 PHE A N 1
ATOM 785 C CA . PHE A 1 97 ? 1.851 -4.625 -10.830 1.00 88.44 97 PHE A CA 1
ATOM 786 C C . PHE A 1 97 ? 1.020 -3.353 -10.993 1.00 88.44 97 PHE A C 1
ATOM 788 O O . PHE A 1 97 ? -0.166 -3.437 -11.296 1.00 88.44 97 PHE A O 1
ATOM 795 N N . ILE A 1 98 ? 1.632 -2.178 -10.812 1.00 87.69 98 ILE A N 1
ATOM 796 C CA . ILE A 1 98 ? 0.920 -0.892 -10.749 1.00 87.69 98 ILE A CA 1
ATOM 797 C C . ILE A 1 98 ? 1.302 0.094 -11.863 1.00 87.69 98 ILE A C 1
ATOM 799 O O . ILE A 1 98 ? 0.705 1.161 -11.966 1.00 87.69 98 ILE A O 1
ATOM 803 N N . TYR A 1 99 ? 2.287 -0.217 -12.713 1.00 84.56 99 TYR A N 1
ATOM 804 C CA . TYR A 1 99 ? 2.769 0.736 -13.728 1.00 84.56 99 TYR A CA 1
ATOM 805 C C . TYR A 1 99 ? 1.747 1.085 -14.816 1.00 84.56 99 TYR A C 1
ATOM 807 O O . TYR A 1 99 ? 1.936 2.072 -15.524 1.00 84.56 99 TYR A O 1
ATOM 815 N N . ASN A 1 100 ? 0.698 0.277 -14.969 1.00 81.38 100 ASN A N 1
ATOM 816 C CA . ASN A 1 100 ? -0.321 0.444 -16.002 1.00 81.38 100 ASN A CA 1
ATOM 817 C C . ASN A 1 100 ? -1.746 0.219 -15.469 1.00 81.38 100 ASN A C 1
ATOM 819 O O . ASN A 1 100 ? -2.626 -0.214 -16.211 1.00 81.38 100 ASN A O 1
ATOM 823 N N . ILE A 1 101 ? -1.963 0.449 -14.171 1.00 81.62 101 ILE A N 1
ATOM 824 C CA . ILE A 1 101 ? -3.297 0.378 -13.561 1.00 81.62 101 ILE A CA 1
ATOM 825 C C . ILE A 1 101 ? -3.908 1.776 -13.440 1.00 81.62 101 ILE A C 1
ATOM 827 O O . ILE A 1 101 ? -3.202 2.782 -13.519 1.00 81.62 101 ILE A O 1
ATOM 831 N N . ALA A 1 102 ? -5.222 1.833 -13.224 1.00 75.62 102 ALA A N 1
ATOM 832 C CA . ALA A 1 102 ? -5.901 3.076 -12.877 1.00 75.62 102 ALA A CA 1
ATOM 833 C C . ALA A 1 102 ? -5.376 3.631 -11.539 1.00 75.62 102 ALA A C 1
ATOM 835 O O . ALA A 1 102 ? -5.083 2.867 -10.616 1.00 75.62 102 ALA A O 1
ATOM 836 N N . VAL A 1 103 ? -5.248 4.958 -11.443 1.00 71.81 103 VAL A N 1
ATOM 837 C CA . VAL A 1 103 ? -4.746 5.657 -10.247 1.00 71.81 103 VAL A CA 1
ATOM 838 C C . VAL A 1 103 ? -5.877 5.809 -9.231 1.00 71.81 103 VAL A C 1
ATOM 840 O O . VAL A 1 103 ? -6.375 6.901 -8.979 1.00 71.81 103 VAL A O 1
ATOM 843 N N . ASP A 1 104 ? -6.330 4.681 -8.692 1.00 69.06 104 ASP A N 1
ATOM 844 C CA . ASP A 1 104 ? -7.376 4.626 -7.679 1.00 69.06 104 ASP A CA 1
ATOM 845 C C . ASP A 1 104 ? -7.070 3.557 -6.617 1.00 69.06 104 ASP A C 1
ATOM 847 O O . ASP A 1 104 ? -6.296 2.614 -6.826 1.00 69.06 104 ASP A O 1
ATOM 851 N N . GLY A 1 105 ? -7.683 3.708 -5.442 1.00 67.69 105 GLY A N 1
ATOM 852 C CA . GLY A 1 105 ? -7.445 2.812 -4.311 1.00 67.69 105 GLY A CA 1
ATOM 853 C C . GLY A 1 105 ? -7.981 1.388 -4.508 1.00 67.69 105 GLY A C 1
ATOM 854 O O . GLY A 1 105 ? -7.558 0.474 -3.799 1.00 67.69 105 GLY A O 1
ATOM 855 N N . ILE A 1 106 ? -8.914 1.150 -5.436 1.00 71.88 106 ILE A N 1
ATOM 856 C CA . ILE A 1 106 ? -9.452 -0.191 -5.721 1.00 71.88 106 ILE A CA 1
ATOM 857 C C . ILE A 1 106 ? -8.454 -0.967 -6.584 1.00 71.88 106 ILE A C 1
ATOM 859 O O . ILE A 1 106 ? -8.063 -2.082 -6.228 1.00 71.88 106 ILE A O 1
ATOM 863 N N . ALA A 1 107 ? -8.006 -0.368 -7.685 1.00 76.56 107 ALA A N 1
ATOM 864 C CA . ALA A 1 107 ? -6.997 -0.905 -8.579 1.00 76.56 107 ALA A CA 1
ATOM 865 C C . ALA A 1 107 ? -5.684 -1.148 -7.830 1.00 76.56 107 ALA A C 1
ATOM 867 O O . ALA A 1 107 ? -5.098 -2.225 -7.962 1.00 76.56 107 ALA A O 1
ATOM 868 N N . TYR A 1 108 ? -5.270 -0.200 -6.980 1.00 83.19 108 TYR A N 1
ATOM 869 C CA . TYR A 1 108 ? -4.077 -0.363 -6.158 1.00 83.19 108 TYR A CA 1
ATOM 870 C C . TYR A 1 108 ? -4.213 -1.546 -5.196 1.00 83.19 108 TYR A C 1
ATOM 872 O O . TYR A 1 108 ? -3.361 -2.428 -5.212 1.00 83.19 108 TYR A O 1
ATOM 880 N N . ARG A 1 109 ? -5.307 -1.643 -4.421 1.00 79.50 109 ARG A N 1
ATOM 881 C CA . ARG A 1 109 ? -5.548 -2.786 -3.515 1.00 79.50 109 ARG A CA 1
ATOM 882 C C . ARG A 1 109 ? -5.530 -4.122 -4.247 1.00 79.50 109 ARG A C 1
ATOM 884 O O . ARG A 1 109 ? -4.895 -5.059 -3.777 1.00 79.50 109 ARG A O 1
ATOM 891 N N . ARG A 1 110 ? -6.156 -4.201 -5.423 1.00 80.94 110 ARG A N 1
ATOM 892 C CA . ARG A 1 110 ? -6.124 -5.415 -6.246 1.00 80.94 110 ARG A CA 1
ATOM 893 C C . ARG A 1 110 ? -4.694 -5.792 -6.641 1.00 80.94 110 ARG A C 1
ATOM 895 O O . ARG A 1 110 ? -4.344 -6.969 -6.569 1.00 80.94 110 ARG A O 1
ATOM 902 N N . ALA A 1 111 ? -3.874 -4.816 -7.027 1.00 87.56 111 ALA A N 1
ATOM 903 C CA . ALA A 1 111 ? -2.464 -5.037 -7.330 1.00 87.56 111 ALA A CA 1
ATOM 904 C C . ALA A 1 111 ? -1.661 -5.463 -6.087 1.00 87.56 111 ALA A C 1
ATOM 906 O O . ALA A 1 111 ? -0.836 -6.369 -6.187 1.00 87.56 111 ALA A O 1
ATOM 907 N N . VAL A 1 112 ? -1.943 -4.885 -4.909 1.00 87.31 112 VAL A N 1
ATOM 908 C CA . VAL A 1 112 ? -1.354 -5.318 -3.628 1.00 87.31 112 VAL A CA 1
ATOM 909 C C . VAL A 1 112 ? -1.670 -6.786 -3.362 1.00 87.31 112 VAL A C 1
ATOM 911 O O . VAL A 1 112 ? -0.748 -7.569 -3.154 1.00 87.31 112 VAL A O 1
ATOM 914 N N . SER A 1 113 ? -2.941 -7.190 -3.425 1.00 83.06 113 SER A N 1
ATOM 915 C CA . SER A 1 113 ? -3.337 -8.583 -3.181 1.00 83.06 113 SER A CA 1
ATOM 916 C C . SER A 1 113 ? -2.675 -9.548 -4.170 1.00 83.06 113 SER A C 1
ATOM 918 O O . SER A 1 113 ? -2.196 -10.607 -3.770 1.00 83.06 113 SER A O 1
ATOM 920 N N . GLN A 1 114 ? -2.586 -9.178 -5.454 1.00 88.69 114 GLN A N 1
ATOM 921 C CA . GLN A 1 114 ? -1.900 -9.987 -6.470 1.00 88.69 114 GLN A CA 1
ATOM 922 C C . GLN A 1 114 ? -0.405 -10.146 -6.183 1.00 88.69 114 GLN A C 1
ATOM 924 O O . GLN A 1 114 ? 0.127 -11.245 -6.324 1.00 88.69 114 GLN A O 1
ATOM 929 N N . PHE A 1 115 ? 0.261 -9.071 -5.766 1.00 91.31 115 PHE A N 1
ATOM 930 C CA . PHE A 1 115 ? 1.674 -9.097 -5.415 1.00 91.31 115 PHE A CA 1
ATOM 931 C C . PHE A 1 115 ? 1.931 -9.924 -4.150 1.00 91.31 115 PHE A C 1
ATOM 933 O O . PHE A 1 115 ? 2.754 -10.837 -4.170 1.00 91.31 115 PHE A O 1
ATOM 940 N N . LEU A 1 116 ? 1.189 -9.669 -3.067 1.00 86.56 116 LEU A N 1
ATOM 941 C CA . LEU A 1 116 ? 1.350 -10.384 -1.795 1.00 86.56 116 LEU A CA 1
ATOM 942 C C . LEU A 1 116 ? 1.058 -11.886 -1.928 1.00 86.56 116 LEU A C 1
ATOM 944 O O . LEU A 1 116 ? 1.682 -12.695 -1.239 1.00 86.56 116 LEU A O 1
ATOM 948 N N . ALA A 1 117 ? 0.158 -12.277 -2.836 1.00 86.69 117 ALA A N 1
ATOM 949 C CA . ALA A 1 117 ? -0.123 -13.680 -3.126 1.00 86.69 117 ALA A CA 1
ATOM 950 C C . ALA A 1 117 ? 1.093 -14.439 -3.692 1.00 86.69 117 ALA A C 1
ATOM 952 O O . ALA A 1 117 ? 1.182 -15.650 -3.494 1.00 86.69 117 ALA A O 1
ATOM 953 N N . GLN A 1 118 ? 2.030 -13.749 -4.353 1.00 89.19 118 GLN A N 1
ATOM 954 C CA . GLN A 1 118 ? 3.247 -14.350 -4.916 1.00 89.19 118 GLN A CA 1
ATOM 955 C C . GLN A 1 118 ? 4.400 -14.455 -3.911 1.00 89.19 118 GLN A C 1
ATOM 957 O O . GLN A 1 118 ? 5.395 -15.119 -4.194 1.00 89.19 118 GLN A O 1
ATOM 962 N N . LEU A 1 119 ? 4.280 -13.810 -2.749 1.00 88.06 119 LEU A N 1
ATOM 963 C CA . LEU A 1 119 ? 5.330 -13.779 -1.738 1.00 88.06 119 LEU A CA 1
ATOM 964 C C . LEU A 1 119 ? 5.233 -14.941 -0.751 1.00 88.06 119 LEU A C 1
ATOM 966 O O . LEU A 1 119 ? 4.136 -15.401 -0.393 1.00 88.06 119 LEU A O 1
ATOM 970 N N . LEU A 1 120 ? 6.401 -15.338 -0.243 1.00 85.25 120 LEU A N 1
ATOM 971 C CA . LEU A 1 120 ? 6.526 -16.255 0.885 1.00 85.25 120 LEU A CA 1
ATOM 972 C C . LEU A 1 120 ? 5.953 -15.616 2.159 1.00 85.25 120 LEU A C 1
ATOM 974 O O . LEU A 1 120 ? 5.933 -14.393 2.313 1.00 85.25 120 LEU A O 1
ATOM 978 N N . LYS A 1 121 ? 5.444 -16.445 3.080 1.00 77.44 121 LYS A N 1
ATOM 979 C CA . LYS A 1 121 ? 4.716 -15.973 4.275 1.00 77.44 121 LYS A CA 1
ATOM 980 C C . LYS A 1 121 ? 5.545 -15.025 5.150 1.00 77.44 121 LYS A C 1
ATOM 982 O O . LYS A 1 121 ? 5.007 -14.044 5.652 1.00 77.44 121 LYS A O 1
ATOM 987 N N . ASP A 1 122 ? 6.834 -15.295 5.294 1.00 81.00 122 ASP A N 1
ATOM 988 C CA . ASP A 1 122 ? 7.811 -14.521 6.065 1.00 81.00 122 ASP A CA 1
ATOM 989 C C . ASP A 1 122 ? 8.158 -13.159 5.435 1.00 81.00 122 ASP A C 1
ATOM 991 O O . ASP A 1 122 ? 8.577 -12.227 6.124 1.00 81.00 122 ASP A O 1
ATOM 995 N N . GLU A 1 123 ? 7.934 -12.994 4.131 1.00 82.88 123 GLU A N 1
ATOM 996 C CA . GLU A 1 123 ? 8.185 -11.739 3.418 1.00 82.88 123 GLU A CA 1
ATOM 997 C C . GLU A 1 123 ? 6.965 -10.807 3.408 1.00 82.88 123 GLU A C 1
ATOM 999 O O . GLU A 1 123 ? 7.116 -9.588 3.259 1.00 82.88 123 GLU A O 1
ATOM 1004 N N . ARG A 1 124 ? 5.757 -11.359 3.595 1.00 81.50 124 ARG A N 1
ATOM 1005 C CA . ARG A 1 124 ? 4.489 -10.620 3.486 1.00 81.50 124 ARG A CA 1
ATOM 1006 C C . ARG A 1 124 ? 4.388 -9.470 4.472 1.00 81.50 124 ARG A C 1
ATOM 1008 O O . ARG A 1 124 ? 4.011 -8.382 4.063 1.00 81.50 124 ARG A O 1
ATOM 1015 N N . ALA A 1 125 ? 4.749 -9.672 5.739 1.00 76.25 125 ALA A N 1
ATOM 1016 C CA . ALA A 1 125 ? 4.622 -8.628 6.758 1.00 76.25 125 ALA A CA 1
ATOM 1017 C C . ALA A 1 125 ? 5.429 -7.368 6.394 1.00 76.25 125 ALA A C 1
ATOM 1019 O O . ALA A 1 125 ? 4.891 -6.258 6.399 1.00 76.25 125 ALA A O 1
ATOM 1020 N N . PHE A 1 126 ? 6.693 -7.552 5.997 1.00 82.56 126 PHE A N 1
ATOM 1021 C CA . PHE A 1 126 ? 7.556 -6.463 5.537 1.00 82.56 126 PHE A CA 1
ATOM 1022 C C . PHE A 1 126 ? 6.989 -5.795 4.280 1.00 82.56 126 PHE A C 1
ATOM 1024 O O . PHE A 1 126 ? 6.859 -4.573 4.224 1.00 82.56 126 PHE A O 1
ATOM 1031 N N . CYS A 1 127 ? 6.608 -6.593 3.281 1.00 84.75 127 CYS A N 1
ATOM 1032 C CA . CYS A 1 127 ? 6.116 -6.076 2.008 1.00 84.75 127 CYS A CA 1
ATOM 1033 C C . CYS A 1 127 ? 4.790 -5.321 2.148 1.00 84.75 127 CYS A C 1
ATOM 1035 O O . CYS A 1 127 ? 4.612 -4.281 1.521 1.00 84.75 127 CYS A O 1
ATOM 1037 N N . THR A 1 128 ? 3.885 -5.788 3.007 1.00 79.44 128 THR A N 1
ATOM 1038 C CA . THR A 1 128 ? 2.633 -5.095 3.324 1.00 79.44 128 THR A CA 1
ATOM 1039 C C . THR A 1 128 ? 2.910 -3.717 3.916 1.00 79.44 128 THR A C 1
ATOM 1041 O O . THR A 1 128 ? 2.322 -2.734 3.470 1.00 79.44 128 THR A O 1
ATOM 1044 N N . GLN A 1 129 ? 3.829 -3.610 4.883 1.00 78.81 129 GLN A N 1
ATOM 1045 C CA . GLN A 1 129 ? 4.209 -2.316 5.463 1.00 78.81 129 GLN A CA 1
ATOM 1046 C C . GLN A 1 129 ? 4.854 -1.394 4.423 1.00 78.81 129 GLN A C 1
ATOM 1048 O O . GLN A 1 129 ? 4.474 -0.229 4.319 1.00 78.81 129 GLN A O 1
ATOM 1053 N N . LEU A 1 130 ? 5.772 -1.933 3.618 1.00 85.25 130 LEU A N 1
ATOM 1054 C CA . LEU A 1 130 ? 6.461 -1.205 2.556 1.00 85.25 130 LEU A CA 1
ATOM 1055 C C . LEU A 1 130 ? 5.473 -0.615 1.537 1.00 85.25 130 LEU A C 1
ATOM 1057 O O . LEU A 1 130 ? 5.512 0.577 1.247 1.00 85.25 130 LEU A O 1
ATOM 1061 N N . ILE A 1 131 ? 4.559 -1.438 1.020 1.00 89.12 131 ILE A N 1
ATOM 1062 C CA . ILE A 1 131 ? 3.576 -1.040 0.005 1.00 89.12 131 ILE A CA 1
ATOM 1063 C C . ILE A 1 131 ? 2.594 -0.008 0.565 1.00 89.12 131 ILE A C 1
ATOM 1065 O O . ILE A 1 131 ? 2.304 0.993 -0.086 1.00 89.12 131 ILE A O 1
ATOM 1069 N N . ARG A 1 132 ? 2.124 -0.194 1.802 1.00 80.94 132 ARG A N 1
ATOM 1070 C CA . ARG A 1 132 ? 1.274 0.794 2.483 1.00 80.94 132 ARG A CA 1
ATOM 1071 C C . ARG A 1 132 ? 1.969 2.135 2.663 1.00 80.94 132 ARG A C 1
ATOM 1073 O O . ARG A 1 132 ? 1.358 3.172 2.423 1.00 80.94 132 ARG A O 1
ATOM 1080 N N . GLY A 1 133 ? 3.235 2.111 3.082 1.00 77.12 133 GLY A N 1
ATOM 1081 C CA . GLY A 1 133 ? 4.059 3.312 3.207 1.00 77.12 133 GLY A CA 1
ATOM 1082 C C . GLY A 1 133 ? 4.249 4.020 1.866 1.00 77.12 133 GLY A C 1
ATOM 1083 O O . GLY A 1 133 ? 4.222 5.247 1.808 1.00 77.12 133 GLY A O 1
ATOM 1084 N N . PHE A 1 134 ? 4.355 3.247 0.785 1.00 85.06 134 PHE A N 1
ATOM 1085 C CA . PHE A 1 134 ? 4.533 3.757 -0.568 1.00 85.06 134 PHE A CA 1
ATOM 1086 C C . PHE A 1 134 ? 3.259 4.356 -1.194 1.00 85.06 134 PHE A C 1
ATOM 1088 O O . PHE A 1 134 ? 3.356 5.283 -1.998 1.00 85.06 134 PHE A O 1
ATOM 1095 N N . TYR A 1 135 ? 2.064 3.872 -0.842 1.00 83.00 135 TYR A N 1
ATOM 1096 C CA . TYR A 1 135 ? 0.793 4.320 -1.436 1.00 83.00 135 TYR A CA 1
ATOM 1097 C C . TYR A 1 135 ? 0.604 5.857 -1.480 1.00 83.00 135 TYR A C 1
ATOM 1099 O O . TYR A 1 135 ? 0.298 6.376 -2.556 1.00 83.00 135 TYR A O 1
ATOM 1107 N N . PRO A 1 136 ? 0.858 6.617 -0.394 1.00 74.81 136 PRO A N 1
ATOM 1108 C CA . PRO A 1 136 ? 0.872 8.082 -0.414 1.00 74.81 136 PRO A CA 1
ATOM 1109 C C . PRO A 1 136 ? 1.726 8.715 -1.517 1.00 74.81 136 PRO A C 1
ATOM 1111 O O . PRO A 1 136 ? 1.286 9.660 -2.168 1.00 74.81 136 PRO A O 1
ATOM 1114 N N . TYR A 1 137 ? 2.938 8.197 -1.728 1.00 82.12 137 TYR A N 1
ATOM 1115 C CA . TYR A 1 137 ? 3.887 8.704 -2.720 1.00 82.12 137 TYR A CA 1
ATOM 1116 C C . TYR A 1 137 ? 3.401 8.428 -4.136 1.00 82.12 137 TYR A C 1
ATOM 1118 O O . TYR A 1 137 ? 3.451 9.301 -5.001 1.00 82.12 137 TYR A O 1
ATOM 1126 N N . TRP A 1 138 ? 2.881 7.221 -4.354 1.00 84.62 138 TRP A N 1
ATOM 1127 C CA . TRP A 1 138 ? 2.278 6.837 -5.621 1.00 84.62 138 TRP A CA 1
ATOM 1128 C C . TRP A 1 138 ? 1.090 7.742 -5.971 1.00 84.62 138 TRP A C 1
ATOM 1130 O O . TRP A 1 138 ? 1.058 8.332 -7.048 1.00 84.62 138 TRP A O 1
ATOM 1140 N N . MET A 1 139 ? 0.163 7.941 -5.033 1.00 76.06 139 MET A N 1
ATOM 1141 C CA . MET A 1 139 ? -0.985 8.828 -5.235 1.00 76.06 139 MET A CA 1
ATOM 1142 C C . MET A 1 139 ? -0.565 10.287 -5.461 1.00 76.06 139 MET A C 1
ATOM 1144 O O . MET A 1 139 ? -1.128 10.957 -6.325 1.00 76.06 139 MET A O 1
ATOM 1148 N N . ALA A 1 140 ? 0.429 10.796 -4.729 1.00 70.81 140 ALA A N 1
ATOM 1149 C CA . ALA A 1 140 ? 0.885 12.180 -4.866 1.00 70.81 140 ALA A CA 1
ATOM 1150 C C . ALA A 1 140 ? 1.513 12.475 -6.241 1.00 70.81 140 ALA A C 1
ATOM 1152 O O . ALA A 1 140 ? 1.264 13.533 -6.812 1.00 70.81 140 ALA A O 1
ATOM 1153 N N . GLU A 1 141 ? 2.303 11.546 -6.782 1.00 70.81 141 GLU A N 1
ATOM 1154 C CA . GLU A 1 141 ? 3.045 11.750 -8.034 1.00 70.81 141 GLU A CA 1
ATOM 1155 C C . GLU A 1 141 ? 2.219 11.419 -9.289 1.00 70.81 141 GLU A C 1
ATOM 1157 O O . GLU A 1 141 ? 2.407 12.052 -10.330 1.00 70.81 141 GLU A O 1
ATOM 1162 N N . LEU A 1 142 ? 1.304 10.441 -9.221 1.00 68.31 142 LEU A N 1
ATOM 1163 C CA . LEU A 1 142 ? 0.544 9.971 -10.391 1.00 68.31 142 LEU A CA 1
ATOM 1164 C C . LEU A 1 142 ? -0.815 10.658 -10.588 1.00 68.31 142 LEU A C 1
ATOM 1166 O O . LEU A 1 142 ? -1.423 10.526 -11.648 1.00 68.31 142 LEU A O 1
ATOM 1170 N N . SER A 1 143 ? -1.296 11.428 -9.617 1.00 60.66 143 SER A N 1
ATOM 1171 C CA . SER A 1 143 ? -2.623 12.063 -9.637 1.00 60.66 143 SER A CA 1
ATOM 1172 C C . SER A 1 143 ? -2.758 13.284 -10.562 1.00 60.66 143 SER A C 1
ATOM 1174 O O . SER A 1 143 ? -3.665 14.101 -10.418 1.00 60.66 143 SER A O 1
ATOM 1176 N N . THR A 1 144 ? -1.912 13.425 -11.584 1.00 52.16 144 THR A N 1
ATOM 1177 C CA . THR A 1 144 ? -1.965 14.566 -12.520 1.00 52.16 144 THR A CA 1
ATOM 1178 C C . THR A 1 144 ? -3.136 14.509 -13.519 1.00 52.16 144 THR A C 1
ATOM 1180 O O . THR A 1 144 ? -3.094 15.197 -14.538 1.00 52.16 144 THR A O 1
ATOM 1183 N N . TYR A 1 145 ? -4.205 13.745 -13.256 1.00 39.72 145 TYR A N 1
ATOM 1184 C CA . TYR A 1 145 ? -5.404 13.720 -14.098 1.00 39.72 145 TYR A CA 1
ATOM 1185 C C . TYR A 1 145 ? -6.709 13.666 -13.275 1.00 39.72 145 TYR A C 1
ATOM 1187 O O . TYR A 1 145 ? -7.031 12.662 -12.657 1.00 39.72 145 TYR A O 1
ATOM 1195 N N . GLN A 1 146 ? -7.455 14.779 -13.354 1.00 42.38 146 GLN A N 1
ATOM 1196 C CA . GLN A 1 146 ? -8.906 14.947 -13.145 1.00 42.38 146 GLN A CA 1
ATOM 1197 C C . GLN A 1 146 ? -9.506 14.822 -11.728 1.00 42.38 146 GLN A C 1
ATOM 1199 O O . GLN A 1 146 ? -10.276 13.918 -11.457 1.00 42.38 146 GLN A O 1
ATOM 1204 N N . ALA A 1 147 ? -9.250 15.829 -10.884 1.00 40.88 147 ALA A N 1
ATOM 1205 C CA . ALA A 1 147 ? -10.243 16.651 -10.158 1.00 40.88 147 ALA A CA 1
ATOM 1206 C C . ALA A 1 147 ? -9.495 17.427 -9.061 1.00 40.88 147 ALA A C 1
ATOM 1208 O O . ALA A 1 147 ? -9.015 16.874 -8.076 1.00 40.88 147 ALA A O 1
ATOM 1209 N N . LYS A 1 148 ? -9.320 18.733 -9.272 1.00 43.19 148 LYS A N 1
ATOM 1210 C CA . LYS A 1 148 ? -8.416 19.590 -8.486 1.00 43.19 148 LYS A CA 1
ATOM 1211 C C . LYS A 1 148 ? -8.845 19.755 -7.018 1.00 43.19 148 LYS A C 1
ATOM 1213 O O . LYS A 1 148 ? -8.011 20.103 -6.186 1.00 43.19 148 LYS A O 1
ATOM 1218 N N . ASP A 1 149 ? -10.108 19.470 -6.715 1.00 46.72 149 ASP A N 1
ATOM 1219 C CA . ASP A 1 149 ? -10.708 19.705 -5.402 1.00 46.72 149 ASP A CA 1
ATOM 1220 C C . ASP A 1 149 ? -10.505 18.525 -4.430 1.00 46.72 149 ASP A C 1
ATOM 1222 O O . ASP A 1 149 ? -10.204 18.750 -3.259 1.00 46.72 149 ASP A O 1
ATOM 1226 N N . GLU A 1 150 ? -10.526 17.275 -4.907 1.00 44.47 150 GLU A N 1
ATOM 1227 C CA . GLU A 1 150 ? -10.266 16.081 -4.074 1.00 44.47 150 GLU A CA 1
ATOM 1228 C C . GLU A 1 150 ? -8.769 15.913 -3.743 1.00 44.47 150 GLU A C 1
ATOM 1230 O O . GLU A 1 150 ? -8.391 15.441 -2.669 1.00 44.47 150 GLU A O 1
ATOM 1235 N N . LEU A 1 151 ? -7.888 16.389 -4.626 1.00 42.47 151 LEU A N 1
ATOM 1236 C CA . LEU A 1 151 ? -6.434 16.360 -4.437 1.00 42.47 151 LEU A CA 1
ATOM 1237 C C . LEU A 1 151 ? -5.910 17.412 -3.466 1.00 42.47 151 LEU A C 1
ATOM 1239 O O . LEU A 1 151 ? -4.910 17.170 -2.788 1.00 42.47 151 LEU A O 1
ATOM 1243 N N . LEU A 1 152 ? -6.565 18.573 -3.377 1.00 45.66 152 LEU A N 1
ATOM 1244 C CA . LEU A 1 152 ? -6.215 19.560 -2.361 1.00 45.66 152 LEU A CA 1
ATOM 1245 C C . LEU A 1 152 ? -6.497 18.993 -0.962 1.00 45.66 152 LEU A C 1
ATOM 1247 O O . LEU A 1 152 ? -5.668 19.155 -0.066 1.00 45.66 152 LEU A O 1
ATOM 1251 N N . ALA A 1 153 ? -7.605 18.257 -0.818 1.00 46.06 153 ALA A N 1
ATOM 1252 C CA . ALA A 1 153 ? -7.945 17.526 0.395 1.00 46.06 153 ALA A CA 1
ATOM 1253 C C . ALA A 1 153 ? -6.933 16.402 0.682 1.00 46.06 153 ALA A C 1
ATOM 1255 O O . ALA A 1 153 ? -6.384 16.356 1.778 1.00 46.06 153 ALA A O 1
ATOM 1256 N N . PHE A 1 154 ? -6.574 15.570 -0.306 1.00 41.50 154 PHE A N 1
ATOM 1257 C CA . PHE A 1 154 ? -5.600 14.481 -0.123 1.00 41.50 154 PHE A CA 1
ATOM 1258 C C . PHE A 1 154 ? -4.166 14.979 0.160 1.00 41.50 154 PHE A C 1
ATOM 1260 O O . PHE A 1 154 ? -3.471 14.465 1.034 1.00 41.50 154 PHE A O 1
ATOM 1267 N N . GLY A 1 155 ? -3.708 16.035 -0.518 1.00 44.12 155 GLY A N 1
ATOM 1268 C CA . GLY A 1 155 ? -2.404 16.658 -0.267 1.00 44.12 155 GLY A CA 1
ATOM 1269 C C . GLY A 1 155 ? -2.323 17.368 1.091 1.00 44.12 155 GLY A C 1
ATOM 1270 O O . GLY A 1 155 ? -1.279 17.330 1.749 1.00 44.12 155 GLY A O 1
ATOM 1271 N N . GLN A 1 156 ? -3.421 17.983 1.550 1.00 45.66 156 GLN A N 1
ATOM 1272 C CA . GLN A 1 156 ? -3.541 18.488 2.923 1.00 45.66 156 GLN A CA 1
ATOM 1273 C C . GLN A 1 156 ? -3.544 17.338 3.930 1.00 45.66 156 GLN A C 1
ATOM 1275 O O . GLN A 1 156 ? -2.827 17.396 4.924 1.00 45.66 156 GLN A O 1
ATOM 1280 N N . MET A 1 157 ? -4.257 16.257 3.635 1.00 46.16 157 MET A N 1
ATOM 1281 C CA . MET A 1 157 ? -4.320 15.060 4.459 1.00 46.16 157 MET A CA 1
ATOM 1282 C C . MET A 1 157 ? -2.938 14.405 4.658 1.00 46.16 157 MET A C 1
ATOM 1284 O O . MET A 1 157 ? -2.566 14.077 5.787 1.00 46.16 157 MET A O 1
ATOM 1288 N N . LEU A 1 158 ? -2.129 14.294 3.597 1.00 44.03 158 LEU A N 1
ATOM 1289 C CA . LEU A 1 158 ? -0.754 13.787 3.679 1.00 44.03 158 LEU A CA 1
ATOM 1290 C C . LEU A 1 158 ? 0.172 14.705 4.488 1.00 44.03 158 LEU A C 1
ATOM 1292 O O . LEU A 1 158 ? 0.952 14.217 5.305 1.00 44.03 158 LEU A O 1
ATOM 1296 N N . LYS A 1 159 ? 0.063 16.032 4.336 1.00 45.38 159 LYS A N 1
ATOM 1297 C CA . LYS A 1 159 ? 0.800 16.990 5.186 1.00 45.38 159 LYS A CA 1
ATOM 1298 C C . LYS A 1 159 ? 0.352 16.934 6.649 1.00 45.38 159 LYS A C 1
ATOM 1300 O O . LYS A 1 159 ? 1.168 17.112 7.551 1.00 45.38 159 LYS A O 1
ATOM 1305 N N . ASN A 1 160 ? -0.920 16.631 6.890 1.00 42.72 160 ASN A N 1
ATOM 1306 C CA . ASN A 1 160 ? -1.488 16.509 8.227 1.00 42.72 160 ASN A CA 1
ATOM 1307 C C . ASN A 1 160 ? -1.059 15.220 8.944 1.00 42.72 160 ASN A C 1
ATOM 1309 O O . ASN A 1 160 ? -1.187 15.162 10.163 1.00 42.72 160 ASN A O 1
ATOM 1313 N N . ARG A 1 161 ? -0.497 14.216 8.251 1.00 45.28 161 ARG A N 1
ATOM 1314 C CA . ARG A 1 161 ? -0.022 12.951 8.852 1.00 45.28 161 ARG A CA 1
ATOM 1315 C C . ARG A 1 161 ? 1.073 13.160 9.914 1.00 45.28 161 ARG A C 1
ATOM 1317 O O . ARG A 1 161 ? 1.146 12.383 10.860 1.00 45.28 161 ARG A O 1
ATOM 1324 N N . ALA A 1 162 ? 1.864 14.234 9.804 1.00 45.72 162 ALA A N 1
ATOM 1325 C CA . ALA A 1 162 ? 2.883 14.626 10.789 1.00 45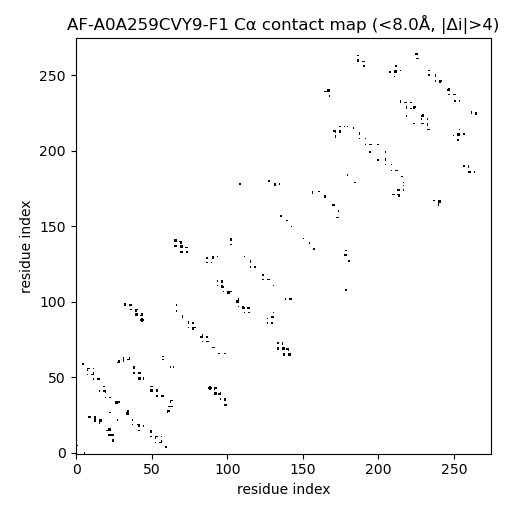.72 162 ALA A CA 1
ATOM 1326 C C . ALA A 1 162 ? 2.331 15.443 11.976 1.00 45.72 162 ALA A C 1
ATOM 1328 O O . ALA A 1 162 ? 3.026 15.655 12.969 1.00 45.72 162 ALA A O 1
ATOM 1329 N N . ILE A 1 163 ? 1.090 15.926 11.887 1.00 58.22 163 ILE A N 1
ATOM 1330 C CA . ILE A 1 163 ? 0.447 16.710 12.943 1.00 58.22 163 ILE A CA 1
ATOM 1331 C C . ILE A 1 163 ? -0.246 15.726 13.890 1.00 58.22 163 ILE A C 1
ATOM 1333 O O . ILE A 1 163 ? -0.887 14.775 13.443 1.00 58.22 163 ILE A O 1
ATOM 1337 N N . ALA A 1 164 ? -0.140 15.916 15.204 1.00 69.00 164 ALA A N 1
ATOM 1338 C CA . ALA A 1 164 ? -0.931 15.124 16.144 1.00 69.00 164 ALA A CA 1
ATOM 1339 C C . ALA A 1 164 ? -2.434 15.313 15.833 1.00 69.00 164 ALA A C 1
ATOM 1341 O O . ALA A 1 164 ? -2.854 16.459 15.641 1.00 69.00 164 ALA A O 1
ATOM 1342 N N . PRO A 1 165 ? -3.233 14.233 15.736 1.00 76.81 165 PRO A N 1
ATOM 1343 C CA . PRO A 1 165 ? -4.661 14.357 15.467 1.00 76.81 165 PRO A CA 1
ATOM 1344 C C . PRO A 1 165 ? -5.301 15.174 16.593 1.00 76.81 165 PRO A C 1
ATOM 1346 O O . PRO A 1 165 ? -5.042 14.919 17.769 1.00 76.81 165 PRO A O 1
ATOM 1349 N N . LYS A 1 166 ? -6.089 16.190 16.238 1.00 82.69 166 LYS A N 1
ATOM 1350 C CA . LYS A 1 166 ? -6.742 17.099 17.191 1.00 82.69 166 LYS A CA 1
ATOM 1351 C C . LYS A 1 166 ? -8.200 16.728 17.423 1.00 82.69 166 LYS A C 1
ATOM 1353 O O . LYS A 1 166 ? -8.803 17.206 18.381 1.00 82.69 166 LYS A O 1
ATOM 1358 N N . SER A 1 167 ? -8.768 15.903 16.547 1.00 86.56 167 SER A N 1
ATOM 1359 C CA . SER A 1 167 ? -10.166 15.498 16.598 1.00 86.56 167 SER A CA 1
ATOM 1360 C C . SER A 1 167 ? -10.369 14.051 16.139 1.00 86.56 167 SER A C 1
ATOM 1362 O O . SER A 1 167 ? -9.502 13.448 15.504 1.00 86.56 167 SER A O 1
ATOM 1364 N N . LEU A 1 168 ? -11.549 13.498 16.437 1.00 86.25 168 LEU A N 1
ATOM 1365 C CA . LEU A 1 168 ? -11.977 12.199 15.910 1.00 86.25 168 LEU A CA 1
ATOM 1366 C C . LEU A 1 168 ? -12.170 12.221 14.384 1.00 86.25 168 LEU A C 1
ATOM 1368 O O . LEU A 1 168 ? -11.977 11.197 13.738 1.00 86.25 168 LEU A O 1
ATOM 1372 N N . LEU A 1 169 ? -12.523 13.376 13.806 1.00 85.62 169 LEU A N 1
ATOM 1373 C CA . LEU A 1 169 ? -12.654 13.525 12.356 1.00 85.62 169 LEU A CA 1
ATOM 1374 C C . LEU A 1 169 ? -11.286 13.392 11.675 1.00 85.62 169 LEU A C 1
ATOM 1376 O O . LEU A 1 169 ? -11.173 12.668 10.696 1.00 85.62 169 LEU A O 1
ATOM 1380 N N . ASP A 1 170 ? -10.236 13.978 12.260 1.00 82.81 170 ASP A N 1
ATOM 1381 C CA . ASP A 1 170 ? -8.865 13.849 11.747 1.00 82.81 170 ASP A CA 1
ATOM 1382 C C . ASP A 1 170 ? -8.413 12.379 11.733 1.00 82.81 170 ASP A C 1
ATOM 1384 O O . ASP A 1 170 ? -7.679 11.950 10.843 1.00 82.81 170 ASP A O 1
ATOM 1388 N N . LEU A 1 171 ? -8.827 11.606 12.744 1.00 86.38 171 LEU A N 1
ATOM 1389 C CA . LEU A 1 171 ? -8.558 10.171 12.817 1.00 86.38 171 LEU A CA 1
ATOM 1390 C C . LEU A 1 171 ? -9.355 9.384 11.777 1.00 86.38 171 LEU A C 1
ATOM 1392 O O . LEU A 1 171 ? -8.814 8.447 11.197 1.00 86.38 171 LEU A O 1
ATOM 1396 N N . TRP A 1 172 ? -10.614 9.758 11.539 1.00 87.81 172 TRP A N 1
ATOM 1397 C CA . TRP A 1 172 ? -11.438 9.146 10.500 1.00 87.81 172 TRP A CA 1
ATOM 1398 C C . TRP A 1 172 ? -10.837 9.368 9.115 1.00 87.81 172 TRP A C 1
ATOM 1400 O O . TRP A 1 172 ? -10.582 8.394 8.414 1.00 87.81 172 TRP A O 1
ATOM 1410 N N . GLU A 1 173 ? -10.550 10.623 8.760 1.00 79.31 173 GLU A N 1
ATOM 1411 C CA . GLU A 1 173 ? -9.949 10.967 7.471 1.00 79.31 173 GLU A CA 1
ATOM 1412 C C . GLU A 1 173 ? -8.668 10.163 7.267 1.00 79.31 173 GLU A C 1
ATOM 1414 O O . GLU A 1 173 ? -8.516 9.509 6.242 1.00 79.31 173 GLU A O 1
ATOM 1419 N N . ARG A 1 174 ? -7.783 10.117 8.279 1.00 78.88 174 ARG A N 1
ATOM 1420 C CA . ARG A 1 174 ? -6.573 9.273 8.263 1.00 78.88 174 ARG A CA 1
ATOM 1421 C C . ARG A 1 174 ? -6.881 7.818 7.991 1.00 78.88 174 ARG A C 1
ATOM 1423 O O . ARG A 1 174 ? -6.278 7.248 7.093 1.00 78.88 174 ARG A O 1
ATOM 1430 N N . ALA A 1 175 ? -7.788 7.230 8.757 1.00 84.25 175 ALA A N 1
ATOM 1431 C CA . ALA A 1 175 ? -8.117 5.824 8.618 1.00 84.25 175 ALA A CA 1
ATOM 1432 C C . ALA A 1 175 ? -8.708 5.495 7.235 1.00 84.25 175 ALA A C 1
ATOM 1434 O O . ALA A 1 175 ? -8.488 4.396 6.735 1.00 84.25 175 ALA A O 1
ATOM 1435 N N . GLU A 1 176 ? -9.397 6.443 6.596 1.00 79.00 176 GLU A N 1
ATOM 1436 C CA . GLU A 1 176 ? -9.987 6.279 5.266 1.00 79.00 176 GLU A CA 1
ATOM 1437 C C . GLU A 1 176 ? -8.945 6.228 4.135 1.00 79.00 176 GLU A C 1
ATOM 1439 O O . GLU A 1 176 ? -9.144 5.498 3.162 1.00 79.00 176 GLU A O 1
ATOM 1444 N N . SER A 1 177 ? -7.806 6.926 4.253 1.00 68.94 177 SER A N 1
ATOM 1445 C CA . SER A 1 177 ? -6.729 6.813 3.248 1.00 68.94 177 SER A CA 1
ATOM 1446 C C . SER A 1 177 ? -5.763 5.660 3.483 1.00 68.94 177 SER A C 1
ATOM 1448 O O . SER A 1 177 ? -4.915 5.377 2.630 1.00 68.94 177 SER A O 1
ATOM 1450 N N . GLU A 1 178 ? -5.861 5.001 4.634 1.00 75.44 178 GLU A N 1
ATOM 1451 C CA . GLU A 1 178 ? -4.996 3.890 4.984 1.00 75.44 178 GLU A CA 1
ATOM 1452 C C . GLU A 1 178 ? -5.413 2.622 4.245 1.00 75.44 178 GLU A C 1
ATOM 1454 O O . GLU A 1 178 ? -6.576 2.218 4.207 1.00 75.44 178 GLU A O 1
ATOM 1459 N N . LEU A 1 179 ? -4.421 1.929 3.693 1.00 73.62 179 LEU A N 1
ATOM 1460 C CA . LEU A 1 179 ? -4.657 0.653 3.040 1.00 73.62 179 LEU A CA 1
ATOM 1461 C C . LEU A 1 179 ? -4.702 -0.466 4.087 1.00 73.62 179 LEU A C 1
ATOM 1463 O O . LEU A 1 179 ? -3.683 -0.830 4.679 1.00 73.62 179 LEU A O 1
ATOM 1467 N N . LEU A 1 180 ? -5.898 -1.006 4.319 1.00 79.00 180 LEU A N 1
ATOM 1468 C CA . LEU A 1 180 ? -6.132 -2.125 5.235 1.00 79.00 180 LEU A CA 1
ATOM 1469 C C . LEU A 1 180 ? -5.686 -3.467 4.631 1.00 79.00 180 LEU A C 1
ATOM 1471 O O . LEU A 1 180 ? -5.656 -3.619 3.412 1.00 79.00 180 LEU A O 1
ATOM 1475 N N . SER A 1 181 ? -5.278 -4.417 5.474 1.00 75.69 181 SER A N 1
ATOM 1476 C CA . SER A 1 181 ? -4.829 -5.760 5.069 1.00 75.69 181 SER A CA 1
ATOM 1477 C C . SER A 1 181 ? -6.025 -6.679 5.050 1.00 75.69 181 SER A C 1
ATOM 1479 O O . SER A 1 181 ? -7.078 -6.352 5.594 1.00 75.69 181 SER A O 1
ATOM 1481 N N . ASP A 1 182 ? -5.845 -7.857 4.471 1.00 76.88 182 ASP A N 1
ATOM 1482 C CA . ASP A 1 182 ? -6.883 -8.875 4.462 1.00 76.88 182 ASP A CA 1
ATOM 1483 C C . ASP A 1 182 ? -7.291 -9.267 5.895 1.00 76.88 182 ASP A C 1
ATOM 1485 O O . ASP A 1 182 ? -8.478 -9.424 6.162 1.00 76.88 182 ASP A O 1
ATOM 1489 N N . GLU A 1 183 ? -6.358 -9.332 6.857 1.00 80.25 183 GLU A N 1
ATOM 1490 C CA . GLU A 1 183 ? -6.688 -9.612 8.265 1.00 80.25 183 GLU A CA 1
ATOM 1491 C C . GLU A 1 183 ? -7.520 -8.493 8.907 1.00 80.25 183 GLU A C 1
ATOM 1493 O O . GLU A 1 183 ? -8.477 -8.771 9.631 1.00 80.25 183 GLU A O 1
ATOM 1498 N N . GLU A 1 184 ? -7.184 -7.231 8.630 1.00 86.88 184 GLU A N 1
ATOM 1499 C CA . GLU A 1 184 ? -7.914 -6.060 9.135 1.00 86.88 184 GLU A CA 1
ATOM 1500 C C . GLU A 1 184 ? -9.301 -5.943 8.492 1.00 86.88 184 GLU A C 1
ATOM 1502 O O . GLU A 1 184 ? -10.284 -5.646 9.168 1.00 86.88 184 GLU A O 1
ATOM 1507 N N . LEU A 1 185 ? -9.402 -6.221 7.191 1.00 86.12 185 LEU A N 1
ATOM 1508 C CA . LEU A 1 185 ? -10.673 -6.262 6.474 1.00 86.12 185 LEU A CA 1
ATOM 1509 C C . LEU A 1 185 ? -11.557 -7.401 6.984 1.00 86.12 185 LEU A C 1
ATOM 1511 O O . LEU A 1 185 ? -12.746 -7.180 7.202 1.00 86.12 185 LEU A O 1
ATOM 1515 N N . ASN A 1 186 ? -10.989 -8.582 7.239 1.00 86.44 186 ASN A N 1
ATOM 1516 C CA . ASN A 1 186 ? -11.713 -9.705 7.835 1.00 86.44 186 ASN A CA 1
ATOM 1517 C C . ASN A 1 186 ? -12.184 -9.376 9.255 1.00 86.44 186 ASN A C 1
ATOM 1519 O O . ASN A 1 186 ? -13.339 -9.632 9.587 1.00 86.44 186 ASN A O 1
ATOM 1523 N N . LEU A 1 187 ? -11.335 -8.750 10.077 1.00 89.88 187 LEU A N 1
ATOM 1524 C CA . LEU A 1 187 ? -11.703 -8.287 11.417 1.00 89.88 187 LEU A CA 1
ATOM 1525 C C . LEU A 1 187 ? -12.916 -7.347 11.374 1.00 89.88 187 LEU A C 1
ATOM 1527 O O . LEU A 1 187 ? -13.900 -7.559 12.085 1.00 89.88 187 LEU A O 1
ATOM 1531 N N . LEU A 1 188 ? -12.857 -6.327 10.515 1.00 91.38 188 LEU A N 1
ATOM 1532 C CA . LEU A 1 188 ? -13.951 -5.376 10.328 1.00 91.38 188 LEU A CA 1
ATOM 1533 C C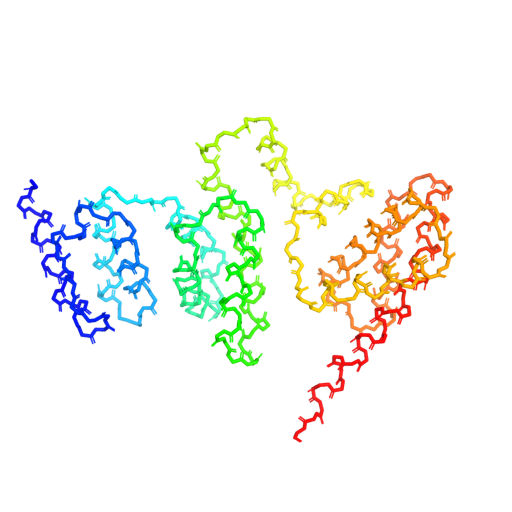 . LEU A 1 188 ? -15.197 -6.045 9.736 1.00 91.38 188 LEU A C 1
ATOM 1535 O O . LEU A 1 188 ? -16.314 -5.690 10.112 1.00 91.38 188 LEU A O 1
ATOM 1539 N N . GLY A 1 189 ? -15.022 -7.017 8.840 1.00 88.62 189 GLY A N 1
ATOM 1540 C CA . GLY A 1 189 ? -16.099 -7.809 8.253 1.00 88.62 189 GLY A CA 1
ATOM 1541 C C . GLY A 1 189 ? -16.851 -8.634 9.296 1.00 88.62 189 GLY A C 1
ATOM 1542 O O . GLY A 1 189 ? -18.080 -8.576 9.342 1.00 88.62 189 GLY A O 1
ATOM 1543 N N . HIS A 1 190 ? -16.134 -9.330 10.182 1.00 89.06 190 HIS A N 1
ATOM 1544 C CA . HIS A 1 190 ? -16.734 -10.077 11.292 1.00 89.06 190 HIS A CA 1
ATOM 1545 C C . HIS A 1 190 ? -17.481 -9.159 12.258 1.00 89.06 190 HIS A C 1
ATOM 1547 O O . HIS A 1 190 ? -18.631 -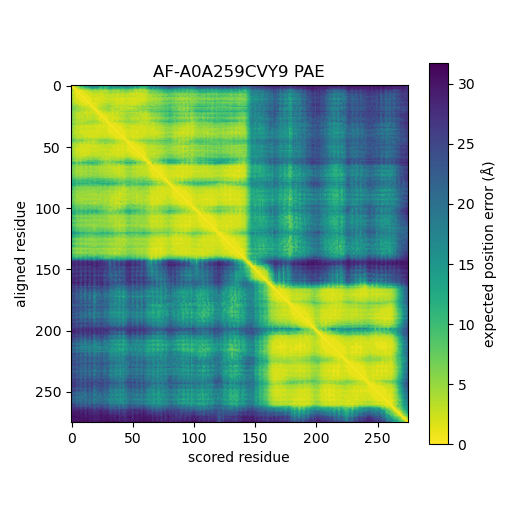9.437 12.591 1.00 89.06 190 HIS A O 1
ATOM 1553 N N . PHE A 1 191 ? -16.869 -8.034 12.640 1.00 90.94 191 PHE A N 1
ATOM 1554 C CA . PHE A 1 191 ? -17.522 -7.042 13.492 1.00 90.94 191 PHE A CA 1
ATOM 1555 C C . PHE A 1 191 ? -18.807 -6.492 12.854 1.00 90.94 191 PHE A C 1
ATOM 1557 O O . PHE A 1 191 ? -19.841 -6.401 13.506 1.00 90.94 191 PHE A O 1
ATOM 1564 N N . THR A 1 192 ? -18.767 -6.156 11.562 1.00 87.06 192 THR A N 1
ATOM 1565 C CA . THR A 1 192 ? -19.934 -5.607 10.852 1.00 87.06 192 THR A CA 1
ATOM 1566 C C . THR A 1 192 ? -21.045 -6.649 10.696 1.00 87.06 192 THR A C 1
ATOM 1568 O O . THR A 1 192 ? -22.217 -6.310 10.833 1.00 87.06 192 THR A O 1
ATOM 1571 N N . SER A 1 193 ? -20.691 -7.914 10.456 1.00 86.56 193 SER A N 1
ATOM 1572 C CA . SER A 1 193 ? -21.662 -9.008 10.308 1.00 86.56 193 SER A CA 1
ATOM 1573 C C . SER A 1 193 ? -22.413 -9.281 11.616 1.00 86.56 193 SER A C 1
ATOM 1575 O O . SER A 1 193 ? -23.636 -9.347 11.601 1.00 86.56 193 SER A O 1
ATOM 1577 N N . ASP A 1 194 ? -21.715 -9.318 12.756 1.00 86.69 194 ASP A N 1
ATOM 1578 C CA . ASP A 1 194 ? -22.349 -9.457 14.080 1.00 86.69 194 ASP A CA 1
ATOM 1579 C C . ASP A 1 194 ? -23.281 -8.272 14.408 1.00 86.69 194 ASP A C 1
ATOM 1581 O O . ASP A 1 194 ? -24.324 -8.448 15.031 1.00 86.69 194 ASP A O 1
ATOM 1585 N N . MET A 1 195 ? -22.964 -7.058 13.944 1.00 84.00 195 MET A N 1
ATOM 1586 C CA . MET A 1 195 ? -23.858 -5.903 14.101 1.00 84.00 195 MET A CA 1
ATOM 1587 C C . MET A 1 195 ? -25.114 -5.996 13.214 1.00 84.00 195 MET A C 1
ATOM 1589 O O . MET A 1 195 ? -26.182 -5.557 13.643 1.00 84.00 195 MET A O 1
ATOM 1593 N N . LEU A 1 196 ? -25.012 -6.572 12.009 1.00 81.50 196 LEU A N 1
ATOM 1594 C CA . LEU A 1 196 ? -26.167 -6.828 11.134 1.00 81.50 196 LEU A CA 1
ATOM 1595 C C . LEU A 1 196 ? -27.103 -7.882 11.731 1.00 81.50 196 LEU A C 1
ATOM 1597 O O . LEU A 1 196 ? -28.317 -7.701 11.708 1.00 81.50 196 LEU A O 1
ATOM 1601 N N . GLU A 1 197 ? -26.547 -8.945 12.314 1.00 81.44 197 GLU A N 1
ATOM 1602 C CA . GLU A 1 197 ? -27.320 -9.992 13.000 1.00 81.44 197 GLU A CA 1
ATOM 1603 C C . GLU A 1 197 ? -28.097 -9.458 14.214 1.00 81.44 197 GLU A C 1
ATOM 1605 O O . GLU A 1 197 ? -29.109 -10.032 14.610 1.00 81.44 197 GLU A O 1
ATOM 1610 N N . ARG A 1 198 ? -27.665 -8.327 14.782 1.00 78.75 198 ARG A N 1
ATOM 1611 C CA . ARG A 1 198 ? -28.341 -7.628 15.887 1.00 78.75 198 ARG A CA 1
ATOM 1612 C C . ARG A 1 198 ? -29.402 -6.618 15.427 1.00 78.75 198 ARG A C 1
ATOM 1614 O O . ARG A 1 198 ? -29.856 -5.825 16.249 1.00 78.75 198 ARG A O 1
ATOM 1621 N N . GLU A 1 199 ? -29.769 -6.622 14.142 1.00 74.50 199 GLU A N 1
ATOM 1622 C CA . GLU A 1 199 ? -30.797 -5.756 13.534 1.00 74.50 199 GLU A CA 1
ATOM 1623 C C . GLU A 1 199 ? -30.583 -4.250 13.798 1.00 74.50 199 GLU A C 1
ATOM 1625 O O . GLU A 1 199 ? -31.523 -3.472 13.990 1.00 74.50 199 GLU A O 1
ATOM 1630 N N . LEU A 1 200 ? -29.322 -3.809 13.821 1.00 73.88 200 LEU A N 1
ATOM 1631 C CA . LEU A 1 200 ? -29.001 -2.392 13.981 1.00 73.88 200 LEU A CA 1
ATOM 1632 C C . LEU A 1 200 ? -29.447 -1.577 12.757 1.00 73.88 200 LEU A C 1
ATOM 1634 O O . LEU A 1 200 ? -29.276 -1.994 11.614 1.00 73.88 200 LEU A O 1
ATOM 1638 N N . GLN A 1 201 ? -29.970 -0.374 13.011 1.00 74.56 201 GLN A N 1
ATOM 1639 C CA . GLN A 1 201 ? -30.293 0.608 11.969 1.00 74.56 201 GLN A CA 1
ATOM 1640 C C . GLN A 1 201 ? -29.043 0.954 11.140 1.00 74.56 201 GLN A C 1
ATOM 1642 O O . GLN A 1 201 ? -27.945 1.072 11.691 1.00 74.56 201 GLN A O 1
ATOM 1647 N N . GLU A 1 202 ? -29.214 1.169 9.834 1.00 69.19 202 GLU A N 1
ATOM 1648 C CA . GLU A 1 202 ? -28.117 1.344 8.866 1.00 69.19 202 GLU A CA 1
ATOM 1649 C C . GLU A 1 202 ? -27.162 2.499 9.240 1.00 69.19 202 GLU A C 1
ATOM 1651 O O . GLU A 1 202 ? -25.943 2.317 9.271 1.00 69.19 202 GLU A O 1
ATOM 1656 N N . ASP A 1 203 ? -27.701 3.643 9.674 1.00 68.75 203 ASP A N 1
ATOM 1657 C CA . ASP A 1 203 ? -26.911 4.802 10.127 1.00 68.75 203 ASP A CA 1
ATOM 1658 C C . ASP A 1 203 ? -26.073 4.510 11.388 1.00 68.75 203 ASP A C 1
ATOM 1660 O O . ASP A 1 203 ? -24.950 5.008 11.566 1.00 68.75 203 ASP A O 1
ATOM 1664 N N . ALA A 1 204 ? -26.608 3.680 12.289 1.00 78.12 204 ALA A N 1
ATOM 1665 C CA . ALA A 1 204 ? -25.906 3.261 13.499 1.00 78.12 204 ALA A CA 1
ATOM 1666 C C . ALA A 1 204 ? -24.778 2.275 13.169 1.00 78.12 204 ALA A C 1
ATOM 1668 O O . ALA A 1 204 ? -23.738 2.279 13.835 1.00 78.12 204 ALA A O 1
ATOM 1669 N N . LEU A 1 205 ? -24.963 1.457 12.132 1.00 84.88 205 LEU A N 1
ATOM 1670 C CA . LEU A 1 205 ? -23.967 0.514 11.649 1.00 84.88 205 LEU A CA 1
ATOM 1671 C C . LEU A 1 205 ? -22.792 1.223 10.967 1.00 84.88 205 LEU A C 1
ATOM 1673 O O . LEU A 1 205 ? -21.641 0.914 11.284 1.00 84.88 205 LEU A O 1
ATOM 1677 N N . ASP A 1 206 ? -23.054 2.216 10.114 1.00 85.75 206 ASP A N 1
ATOM 1678 C CA . ASP A 1 206 ? -21.993 3.000 9.467 1.00 85.75 206 ASP A CA 1
ATOM 1679 C C . ASP A 1 206 ? -21.113 3.716 10.504 1.00 85.75 206 ASP A C 1
ATOM 1681 O O . ASP A 1 206 ? -19.886 3.592 10.502 1.00 85.75 206 ASP A O 1
ATOM 1685 N N . SER A 1 207 ? -21.739 4.369 11.488 1.00 87.75 207 SER A N 1
ATOM 1686 C CA . SER A 1 207 ? -21.025 5.054 12.574 1.00 87.75 207 SER A CA 1
ATOM 1687 C C . SER A 1 207 ? -20.136 4.103 13.390 1.00 87.75 207 SER A C 1
ATOM 1689 O O . SER A 1 207 ? -19.002 4.443 13.741 1.00 87.75 207 SER A O 1
ATOM 1691 N N . ARG A 1 208 ? -20.617 2.884 13.670 1.00 91.31 208 ARG A N 1
ATOM 1692 C CA . ARG A 1 208 ? -19.846 1.839 14.366 1.00 91.31 208 ARG A CA 1
ATOM 1693 C C . ARG A 1 208 ? -18.676 1.344 13.524 1.00 91.31 208 ARG A C 1
ATOM 1695 O O . ARG A 1 208 ? -17.566 1.222 14.042 1.00 91.31 208 ARG A O 1
ATOM 1702 N N . ARG A 1 209 ? -18.900 1.106 12.230 1.00 91.19 209 ARG A N 1
ATOM 1703 C CA . ARG A 1 209 ? -17.863 0.672 11.286 1.00 91.19 209 ARG A CA 1
ATOM 1704 C C . ARG A 1 209 ? -16.754 1.714 11.154 1.00 91.19 209 ARG A C 1
ATOM 1706 O O . ARG A 1 209 ? -15.578 1.347 11.151 1.00 91.19 209 ARG A O 1
ATOM 1713 N N . LYS A 1 210 ? -17.102 3.003 11.121 1.00 91.88 210 LYS A N 1
ATOM 1714 C CA . LYS A 1 210 ? -16.131 4.109 11.113 1.00 91.88 210 LYS A CA 1
ATOM 1715 C C . LYS A 1 210 ? -15.236 4.086 12.350 1.00 91.88 210 LYS A C 1
ATOM 1717 O O . LYS A 1 210 ? -14.014 4.095 12.225 1.00 91.88 210 LYS A O 1
ATOM 1722 N N . ILE A 1 211 ? -15.824 3.962 13.541 1.00 94.06 211 ILE A N 1
ATOM 1723 C CA . ILE A 1 211 ? -15.064 3.873 14.799 1.00 94.06 211 ILE A CA 1
ATOM 1724 C C . ILE A 1 211 ? -14.180 2.620 14.839 1.00 94.06 211 ILE A C 1
ATOM 1726 O O . ILE A 1 211 ? -13.013 2.715 15.215 1.00 94.06 211 ILE A O 1
ATOM 1730 N N . ALA A 1 212 ? -14.695 1.462 14.421 1.00 94.75 212 ALA A N 1
ATOM 1731 C CA . ALA A 1 212 ? -13.913 0.228 14.356 1.00 94.75 212 ALA A CA 1
ATOM 1732 C C . ALA A 1 212 ? -12.727 0.342 13.381 1.00 94.75 212 ALA A C 1
ATOM 1734 O O . ALA A 1 212 ? -11.633 -0.146 13.666 1.00 94.75 212 ALA A O 1
ATOM 1735 N N . THR A 1 213 ? -12.911 1.044 12.261 1.00 94.06 213 THR A N 1
ATOM 1736 C CA . THR A 1 213 ? -11.843 1.313 11.287 1.00 94.06 213 THR A CA 1
ATOM 1737 C C . THR A 1 213 ? -10.760 2.212 11.890 1.00 94.06 213 THR A C 1
ATOM 1739 O O . THR A 1 213 ? -9.577 1.885 11.794 1.00 94.06 213 THR A O 1
ATOM 1742 N N . ILE A 1 214 ? -11.148 3.281 12.600 1.00 94.50 214 ILE A N 1
ATOM 1743 C CA . ILE A 1 214 ? -10.211 4.141 13.347 1.00 94.50 214 ILE A CA 1
ATOM 1744 C C . ILE A 1 214 ? -9.423 3.324 14.373 1.00 94.50 214 ILE A C 1
ATOM 1746 O O . ILE A 1 214 ? -8.199 3.425 14.426 1.00 94.50 214 ILE A O 1
ATOM 1750 N N . LEU A 1 215 ? -10.113 2.503 15.173 1.00 94.50 215 LEU A N 1
ATOM 1751 C CA . LEU A 1 215 ? -9.475 1.649 16.175 1.00 94.50 215 LEU A CA 1
ATOM 1752 C C . LEU A 1 215 ? -8.474 0.697 15.523 1.00 94.50 215 LEU A C 1
ATOM 1754 O O . LEU A 1 215 ? -7.343 0.609 15.984 1.00 94.50 215 LEU A O 1
ATOM 1758 N N . THR A 1 216 ? -8.850 0.046 14.425 1.00 93.44 216 THR A N 1
ATOM 1759 C CA . THR A 1 216 ? -7.974 -0.877 13.688 1.00 93.44 216 THR A CA 1
ATOM 1760 C C . THR A 1 216 ? -6.673 -0.195 13.259 1.00 93.44 216 THR A C 1
ATOM 1762 O O . THR A 1 216 ? -5.584 -0.698 13.537 1.00 93.44 216 THR A O 1
ATOM 1765 N N . VAL A 1 217 ? -6.778 0.988 12.648 1.00 89.75 217 VAL A N 1
ATOM 1766 C CA . VAL A 1 217 ? -5.618 1.759 12.182 1.00 89.75 217 VAL A CA 1
ATOM 1767 C C . VAL A 1 217 ? -4.759 2.254 13.349 1.00 89.75 217 VAL A C 1
ATOM 1769 O O . VAL A 1 217 ? -3.539 2.102 13.314 1.00 89.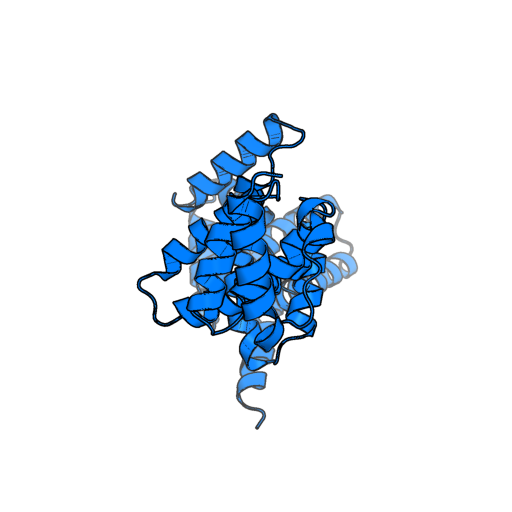75 217 VAL A O 1
ATOM 1772 N N . GLU A 1 218 ? -5.358 2.810 14.404 1.00 89.00 218 GLU A N 1
ATOM 1773 C CA . GLU A 1 218 ? -4.598 3.338 15.545 1.00 89.00 218 GLU A CA 1
ATOM 1774 C C . GLU A 1 218 ? -3.927 2.237 16.374 1.00 89.00 218 GLU A C 1
ATOM 1776 O O . GLU A 1 218 ? -2.792 2.422 16.815 1.00 89.00 218 GLU A O 1
ATOM 1781 N N . LEU A 1 219 ? -4.582 1.084 16.546 1.00 90.06 219 LEU A N 1
ATOM 1782 C CA . LEU A 1 219 ? -4.004 -0.085 17.218 1.00 90.06 219 LEU A CA 1
ATOM 1783 C C . LEU A 1 219 ? -2.801 -0.614 16.437 1.00 90.06 219 LEU A C 1
ATOM 1785 O O . LEU A 1 219 ? -1.764 -0.910 17.032 1.00 90.06 219 LEU A O 1
ATOM 1789 N N . ARG A 1 220 ? -2.896 -0.664 15.102 1.00 87.81 220 ARG A N 1
ATOM 1790 C CA . ARG A 1 220 ? -1.758 -0.996 14.239 1.00 87.81 220 ARG A CA 1
ATOM 1791 C C . ARG A 1 220 ? -0.627 0.017 14.392 1.00 87.81 220 ARG A C 1
ATOM 1793 O O . ARG A 1 220 ? 0.522 -0.384 14.562 1.00 87.81 220 ARG A O 1
ATOM 1800 N N . ASN A 1 221 ? -0.932 1.312 14.320 1.00 81.50 221 ASN A N 1
ATOM 1801 C CA . ASN A 1 221 ? 0.075 2.374 14.391 1.00 81.50 221 ASN A CA 1
ATOM 1802 C C . ASN A 1 221 ? 0.834 2.357 15.727 1.00 81.50 221 ASN A C 1
ATOM 1804 O O . ASN A 1 221 ? 2.016 2.686 15.768 1.00 81.50 221 ASN A O 1
ATOM 1808 N N . GLN A 1 222 ? 0.169 1.940 16.805 1.00 77.56 222 GLN A N 1
ATOM 1809 C CA . GLN A 1 222 ? 0.767 1.765 18.131 1.00 77.56 222 GLN A CA 1
ATOM 1810 C C . GLN A 1 222 ? 1.383 0.377 18.344 1.00 77.56 222 GLN A C 1
ATOM 1812 O O . GLN A 1 222 ? 1.927 0.120 19.413 1.00 77.56 222 GLN A O 1
ATOM 1817 N N . GLN A 1 223 ? 1.318 -0.505 17.341 1.00 76.94 223 GLN A N 1
ATOM 1818 C CA . GLN A 1 223 ? 1.756 -1.899 17.425 1.00 76.94 223 GLN A CA 1
ATOM 1819 C C . GLN A 1 223 ? 1.166 -2.617 18.645 1.00 76.94 223 GLN A C 1
ATOM 1821 O O . GLN A 1 223 ? 1.866 -3.353 19.338 1.00 76.94 223 GLN A O 1
ATOM 1826 N N . ALA A 1 224 ? -0.119 -2.383 18.918 1.00 81.81 224 ALA A N 1
ATOM 1827 C CA . ALA A 1 224 ? -0.808 -2.942 20.070 1.00 81.81 224 ALA A CA 1
ATOM 1828 C C . ALA A 1 224 ? -0.821 -4.477 20.008 1.00 81.81 224 ALA A C 1
ATOM 1830 O O . ALA A 1 224 ? -1.239 -5.057 19.004 1.00 81.81 224 ALA A O 1
ATOM 1831 N N . LYS A 1 225 ? -0.379 -5.136 21.084 1.00 79.12 225 LYS A N 1
ATOM 1832 C CA . LYS A 1 225 ? -0.300 -6.608 21.173 1.00 79.12 225 LYS A CA 1
ATOM 1833 C C . LYS A 1 225 ? -1.159 -7.197 22.278 1.00 79.12 225 LYS A C 1
ATOM 1835 O O . LYS A 1 225 ? -1.436 -8.392 22.261 1.00 79.12 225 LYS A O 1
ATOM 1840 N N . ASN A 1 226 ? -1.538 -6.388 23.260 1.00 83.00 226 ASN A N 1
ATOM 1841 C CA . ASN A 1 226 ? -2.244 -6.849 24.447 1.00 83.00 226 ASN A CA 1
ATOM 1842 C C . ASN A 1 226 ? -3.364 -5.877 24.861 1.00 83.00 226 ASN A C 1
ATOM 1844 O O . ASN A 1 226 ? -3.511 -4.776 24.328 1.00 83.00 226 ASN A O 1
ATOM 1848 N N . HIS A 1 227 ? -4.148 -6.290 25.857 1.00 85.31 227 HIS A N 1
ATOM 1849 C CA . HIS A 1 227 ? -5.235 -5.490 26.423 1.00 85.31 227 HIS A CA 1
ATOM 1850 C C . HIS A 1 227 ? -4.786 -4.110 26.938 1.00 85.31 227 HIS A C 1
ATOM 1852 O O . HIS A 1 227 ? -5.541 -3.142 26.851 1.00 85.31 227 HIS A O 1
ATOM 1858 N N . PHE A 1 228 ? -3.573 -4.001 27.487 1.00 80.75 228 PHE A N 1
ATOM 1859 C CA . PHE A 1 228 ? -3.054 -2.731 27.989 1.00 80.75 228 PHE A CA 1
ATOM 1860 C C . PHE A 1 228 ? -2.833 -1.735 26.843 1.00 80.75 228 PHE A C 1
ATOM 1862 O O . PHE A 1 228 ? -3.309 -0.604 26.928 1.00 80.75 228 PHE A O 1
ATOM 1869 N N . ASP A 1 229 ? -2.234 -2.174 25.734 1.00 82.12 229 ASP A N 1
ATOM 1870 C CA . ASP A 1 229 ? -2.041 -1.342 24.539 1.00 82.12 229 ASP A CA 1
ATOM 1871 C C . ASP A 1 229 ? -3.379 -0.926 23.910 1.00 82.12 229 ASP A C 1
ATOM 1873 O O . ASP A 1 229 ? -3.555 0.219 23.479 1.00 82.12 229 ASP A O 1
ATOM 1877 N N . TYR A 1 230 ? -4.355 -1.844 23.905 1.00 91.00 230 TYR A N 1
ATOM 1878 C CA . TYR A 1 230 ? -5.712 -1.549 23.449 1.00 91.00 230 TYR A CA 1
ATOM 1879 C C . TYR A 1 230 ? -6.337 -0.429 24.275 1.00 91.00 230 TYR A C 1
ATOM 1881 O O . TYR A 1 230 ? -6.835 0.561 23.736 1.00 91.00 230 TYR A O 1
ATOM 1889 N N . ARG A 1 231 ? -6.265 -0.556 25.602 1.00 90.56 231 ARG A N 1
ATOM 1890 C CA . ARG A 1 231 ? -6.800 0.436 26.530 1.00 90.56 231 ARG A CA 1
ATOM 1891 C C . ARG A 1 231 ? -6.127 1.796 26.354 1.00 90.56 231 ARG A C 1
ATOM 1893 O O . ARG A 1 231 ? -6.840 2.794 26.285 1.00 90.56 231 ARG A O 1
ATOM 1900 N N . LEU A 1 232 ? -4.801 1.844 26.223 1.00 85.38 232 LEU A N 1
ATOM 1901 C CA . LEU A 1 232 ? -4.078 3.094 25.965 1.00 85.38 232 LEU A CA 1
ATOM 1902 C C . LEU A 1 232 ? -4.510 3.744 24.648 1.00 85.38 232 LEU A C 1
ATOM 1904 O O . LEU A 1 232 ? -4.718 4.957 24.592 1.00 85.38 232 LEU A O 1
ATOM 1908 N N . THR A 1 233 ? -4.707 2.941 23.600 1.00 90.38 233 THR A N 1
ATOM 1909 C CA . THR A 1 233 ? -5.190 3.432 22.305 1.00 90.38 233 THR A CA 1
ATOM 1910 C C . THR A 1 233 ? -6.587 4.039 22.429 1.00 90.38 233 THR A C 1
ATOM 1912 O O . THR A 1 233 ? -6.828 5.145 21.941 1.00 90.38 233 THR A O 1
ATOM 1915 N N . VAL A 1 234 ? -7.497 3.357 23.129 1.00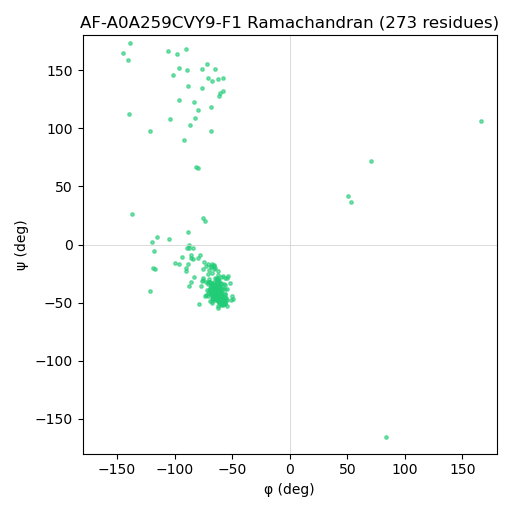 93.12 234 VAL A N 1
ATOM 1916 C CA . VAL A 1 234 ? -8.856 3.847 23.391 1.00 93.12 234 VAL A CA 1
ATOM 1917 C C . VAL A 1 234 ? -8.827 5.136 24.211 1.00 93.12 234 VAL A C 1
ATOM 1919 O O . VAL A 1 234 ? -9.481 6.100 23.822 1.00 93.12 234 VAL A O 1
ATOM 1922 N N . GLU A 1 235 ? -8.053 5.196 25.297 1.00 89.44 235 GLU A N 1
ATOM 1923 C CA . GLU A 1 235 ? -7.925 6.388 26.149 1.00 89.44 235 GLU A CA 1
ATOM 1924 C C . GLU A 1 235 ? -7.368 7.588 25.363 1.00 89.44 235 GLU A C 1
ATOM 1926 O O . GLU A 1 235 ? -7.900 8.701 25.456 1.00 89.44 235 GLU A O 1
ATOM 1931 N N . LYS A 1 236 ? -6.359 7.358 24.511 1.00 89.00 236 LYS A N 1
ATOM 1932 C CA . LYS A 1 236 ? -5.796 8.375 23.614 1.00 89.00 236 LYS A CA 1
ATOM 1933 C C . LYS A 1 236 ? -6.857 8.931 22.665 1.00 89.00 236 LYS A C 1
ATOM 1935 O O . LYS A 1 236 ? -7.029 10.146 22.607 1.00 89.00 236 LYS A O 1
ATOM 1940 N N . ILE A 1 237 ? -7.593 8.080 21.950 1.00 92.69 237 ILE A N 1
ATOM 1941 C CA . ILE A 1 237 ? -8.645 8.528 21.018 1.00 92.69 237 ILE A CA 1
ATOM 1942 C C . ILE A 1 237 ? -9.772 9.232 21.782 1.00 92.69 237 ILE A C 1
ATOM 1944 O O . ILE A 1 237 ? -10.242 10.292 21.372 1.00 92.69 237 ILE A O 1
ATOM 1948 N N . GLN A 1 238 ? -10.165 8.685 22.932 1.00 91.44 238 GLN A N 1
ATOM 1949 C CA . GLN A 1 238 ? -11.205 9.237 23.791 1.00 91.44 238 GLN A CA 1
ATOM 1950 C C . GLN A 1 238 ? -10.867 10.661 24.268 1.00 91.44 238 GLN A C 1
ATOM 1952 O O . GLN A 1 238 ? -11.776 11.480 24.428 1.00 91.44 238 GLN A O 1
ATOM 1957 N N . SER A 1 239 ? -9.583 10.974 24.480 1.00 89.69 239 SER A N 1
ATOM 1958 C CA . SER A 1 239 ? -9.124 12.319 24.860 1.00 89.69 239 SER A CA 1
ATOM 1959 C C . SER A 1 239 ? -9.364 13.386 23.781 1.00 89.69 239 SER A C 1
ATOM 1961 O O . SER A 1 239 ? -9.453 14.567 24.105 1.00 89.69 239 SER A O 1
ATOM 1963 N N . LEU A 1 240 ? -9.546 12.977 22.520 1.00 89.44 240 LEU A N 1
ATOM 1964 C CA . LEU A 1 240 ? -9.813 13.862 21.380 1.00 89.44 240 LEU A CA 1
ATOM 1965 C C . LEU A 1 240 ? -11.312 14.159 21.190 1.00 89.44 240 LEU A C 1
ATOM 1967 O O . LEU A 1 240 ? -11.694 14.911 20.291 1.00 89.44 240 LEU A O 1
ATOM 1971 N N . ILE A 1 241 ? -12.182 13.552 22.007 1.00 91.06 241 ILE A N 1
ATOM 1972 C CA . ILE A 1 241 ? -13.639 13.665 21.895 1.00 91.06 241 ILE A CA 1
ATOM 1973 C C . ILE A 1 241 ? -14.176 14.609 22.974 1.00 91.06 241 ILE A C 1
ATOM 1975 O O . ILE A 1 241 ? -14.277 14.255 24.150 1.00 91.06 241 ILE A O 1
ATOM 1979 N N . ASN A 1 242 ? -14.603 15.798 22.545 1.00 87.50 242 ASN A N 1
ATOM 1980 C CA . ASN A 1 242 ? -15.156 16.824 23.436 1.00 87.50 242 ASN A CA 1
ATOM 1981 C C . ASN A 1 242 ? -16.648 16.621 23.756 1.00 87.50 242 ASN A C 1
ATOM 1983 O O . ASN A 1 242 ? -17.119 17.044 24.809 1.00 87.50 242 ASN A O 1
ATOM 1987 N N . LYS A 1 243 ? -17.416 15.988 22.856 1.00 89.62 243 LYS A N 1
ATOM 1988 C CA . LYS A 1 243 ? -18.862 15.767 23.039 1.00 89.62 243 LYS A CA 1
ATOM 1989 C C . LYS A 1 243 ? -19.117 14.531 23.901 1.00 89.62 243 LYS A C 1
ATOM 1991 O O . LYS A 1 243 ? -18.708 13.435 23.527 1.00 89.62 243 LYS A O 1
ATOM 1996 N N . HIS A 1 244 ? -19.837 14.700 25.008 1.00 86.19 244 HIS A N 1
ATOM 1997 C CA . HIS A 1 244 ? -20.094 13.634 25.981 1.00 86.19 244 HIS A CA 1
ATOM 1998 C C . HIS A 1 244 ? -20.797 12.411 25.368 1.00 86.19 244 HIS A C 1
ATOM 2000 O O . HIS A 1 244 ? -20.325 11.290 25.538 1.00 86.19 244 HIS A O 1
ATOM 2006 N N . ASP A 1 245 ? -21.859 12.618 24.588 1.00 86.88 245 ASP A N 1
ATOM 2007 C CA . ASP A 1 245 ? -22.626 11.510 23.996 1.00 86.88 245 ASP A CA 1
ATOM 2008 C C . ASP A 1 245 ? -21.803 10.732 22.967 1.00 86.88 245 ASP A C 1
ATOM 2010 O O . ASP A 1 245 ? -21.808 9.503 22.952 1.00 86.88 245 ASP A O 1
ATOM 2014 N N . LEU A 1 246 ? -21.003 11.443 22.166 1.00 88.56 246 LEU A N 1
ATOM 2015 C CA . LEU A 1 246 ? -20.073 10.827 21.220 1.00 88.56 246 LEU A CA 1
ATOM 2016 C C . LEU A 1 246 ? -18.969 10.049 21.945 1.00 88.56 246 LEU A C 1
ATOM 2018 O O . LEU A 1 246 ? -18.542 9.000 21.474 1.00 88.56 246 LEU A O 1
AT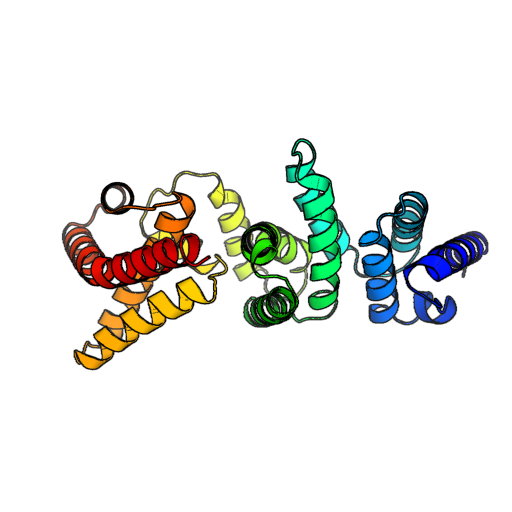OM 2022 N N . LYS A 1 247 ? -18.526 10.536 23.108 1.00 89.81 247 LYS A N 1
ATOM 2023 C CA . LYS A 1 247 ? -17.540 9.862 23.958 1.00 89.81 247 LYS A CA 1
ATOM 2024 C C . LYS A 1 247 ? -18.111 8.568 24.538 1.00 89.81 247 LYS A C 1
ATOM 2026 O O . LYS A 1 247 ? -17.430 7.547 24.514 1.00 89.81 247 LYS A O 1
ATOM 2031 N N . ALA A 1 248 ? -19.353 8.597 25.021 1.00 88.44 248 ALA A N 1
ATOM 2032 C CA . ALA A 1 248 ? -20.056 7.414 25.512 1.00 88.44 248 ALA A CA 1
ATOM 2033 C C . ALA A 1 248 ? -20.281 6.391 24.389 1.00 88.44 248 ALA A C 1
ATOM 2035 O O . ALA A 1 248 ? -19.986 5.209 24.567 1.00 88.44 248 ALA A O 1
ATOM 2036 N N . PHE A 1 249 ? -20.714 6.857 23.214 1.00 90.94 249 PHE A N 1
ATOM 2037 C CA . PHE A 1 249 ? -20.866 6.023 22.026 1.00 90.94 249 PHE A CA 1
ATOM 2038 C C . PHE A 1 249 ? -19.537 5.381 21.612 1.00 90.94 249 PHE A C 1
ATOM 2040 O O . PHE A 1 249 ? -19.468 4.165 21.473 1.00 90.94 249 PHE A O 1
ATOM 2047 N N . PHE A 1 250 ? -18.458 6.161 21.513 1.00 94.12 250 PHE A N 1
ATOM 2048 C CA . PHE A 1 250 ? -17.122 5.648 21.210 1.00 94.12 250 PHE A CA 1
ATOM 2049 C C . PHE A 1 250 ? -16.674 4.568 22.198 1.00 94.12 250 PHE A C 1
ATOM 2051 O O . PHE A 1 250 ? -16.229 3.502 21.777 1.00 94.12 250 PHE A O 1
ATOM 2058 N N . VAL A 1 251 ? -16.836 4.804 23.504 1.00 92.50 251 VAL A N 1
ATOM 2059 C CA . VAL A 1 251 ? -16.486 3.813 24.532 1.00 92.50 251 VAL A CA 1
ATOM 2060 C C . VAL A 1 251 ? -17.302 2.536 24.355 1.00 92.50 251 VAL A C 1
ATOM 2062 O O . VAL A 1 251 ? -16.734 1.448 24.427 1.00 92.50 251 VAL A O 1
ATOM 2065 N N . GLN A 1 252 ? -18.601 2.644 24.079 1.00 91.88 252 GLN A N 1
ATOM 2066 C CA . GLN A 1 252 ? -19.439 1.475 23.828 1.00 91.88 252 GLN A CA 1
ATOM 2067 C C . GLN A 1 252 ? -18.937 0.672 22.622 1.00 91.88 252 GLN A C 1
ATOM 2069 O O . GLN A 1 252 ? -18.682 -0.523 22.751 1.00 91.88 252 GLN A O 1
ATOM 2074 N N . VAL A 1 253 ? -18.706 1.329 21.483 1.00 93.06 253 VAL A N 1
ATOM 2075 C CA . VAL A 1 253 ? -18.204 0.659 20.274 1.00 93.06 253 VAL A CA 1
ATOM 2076 C C . VAL A 1 253 ? -16.822 0.051 20.506 1.00 93.06 253 VAL A C 1
ATOM 2078 O O . VAL A 1 253 ? -16.565 -1.064 20.066 1.00 93.06 253 VAL A O 1
ATOM 2081 N N . SER A 1 254 ? -15.946 0.728 21.253 1.00 94.06 254 SER A N 1
ATOM 2082 C CA . SER A 1 254 ? -14.623 0.196 21.594 1.00 94.06 254 SER A CA 1
ATOM 2083 C C . SER A 1 254 ? -14.695 -1.073 22.450 1.00 94.06 254 SER A C 1
ATOM 2085 O O . SER A 1 254 ? -13.845 -1.948 22.313 1.00 94.06 254 SER A O 1
ATOM 2087 N N . ARG A 1 255 ? -15.710 -1.219 23.309 1.00 92.25 255 ARG A N 1
ATOM 2088 C CA . ARG A 1 255 ? -15.924 -2.447 24.090 1.00 92.25 255 ARG A CA 1
ATOM 2089 C C . ARG A 1 255 ? -16.447 -3.572 23.212 1.00 92.25 255 ARG A C 1
ATOM 2091 O O . ARG A 1 255 ? -15.933 -4.681 23.290 1.00 92.25 255 ARG A O 1
ATOM 2098 N N . ASP A 1 256 ? -17.416 -3.267 22.354 1.00 91.06 256 ASP A N 1
ATOM 2099 C CA . ASP A 1 256 ? -17.989 -4.237 21.420 1.00 91.06 256 ASP A CA 1
ATOM 2100 C C . ASP A 1 256 ? -16.909 -4.761 20.453 1.00 91.06 256 ASP A C 1
ATOM 2102 O O . ASP A 1 256 ? -16.789 -5.965 20.236 1.00 91.06 256 ASP A O 1
ATOM 2106 N N . PHE A 1 257 ? -16.060 -3.869 19.933 1.00 93.94 257 PHE A N 1
ATOM 2107 C CA . PHE A 1 257 ? -14.976 -4.208 19.009 1.00 93.94 257 PHE A CA 1
ATOM 2108 C C . PHE A 1 257 ? -13.830 -4.996 19.666 1.00 93.94 257 PHE A C 1
ATOM 2110 O O . PHE A 1 257 ? -13.199 -5.825 19.006 1.00 93.94 257 PHE A O 1
ATOM 2117 N N . TYR A 1 258 ? -13.578 -4.790 20.965 1.00 92.44 258 TYR A N 1
ATOM 2118 C CA . TYR A 1 258 ? -12.481 -5.446 21.686 1.00 92.44 258 TYR A CA 1
ATOM 2119 C C . TYR A 1 258 ? -12.545 -6.975 21.593 1.00 92.44 258 TYR A C 1
ATOM 2121 O O . TYR A 1 258 ? -11.512 -7.619 21.427 1.00 92.44 258 TYR A O 1
ATOM 2129 N N . TYR A 1 259 ? -13.745 -7.559 21.645 1.00 88.50 259 TYR A N 1
ATOM 2130 C CA . TYR A 1 259 ? -13.926 -9.010 21.553 1.00 88.50 259 TYR A CA 1
ATOM 2131 C C . TYR A 1 259 ? -13.388 -9.584 20.238 1.00 88.50 259 TYR A C 1
ATOM 2133 O O . TYR A 1 259 ? -12.712 -10.613 20.240 1.00 88.50 259 TYR A O 1
ATOM 2141 N N . PHE A 1 260 ? -13.630 -8.888 19.128 1.00 89.31 260 PHE A N 1
ATOM 2142 C CA . PHE A 1 260 ? -13.158 -9.291 17.805 1.00 89.31 260 PHE A CA 1
ATOM 2143 C C . PHE A 1 260 ? -11.655 -9.080 17.672 1.00 89.31 260 PHE A C 1
ATOM 2145 O O . PHE A 1 260 ? -10.945 -9.955 17.178 1.00 89.31 260 PHE A O 1
ATOM 2152 N N . TRP A 1 261 ? -11.163 -7.933 18.145 1.00 90.25 261 TRP A N 1
ATOM 2153 C CA . TRP A 1 261 ? -9.740 -7.627 18.094 1.00 90.25 261 TRP A CA 1
ATOM 2154 C C . TRP A 1 261 ? -8.921 -8.621 18.925 1.00 90.25 261 TRP A C 1
ATOM 2156 O O . TRP A 1 261 ? -7.937 -9.153 18.421 1.00 90.25 261 TRP A O 1
ATOM 2166 N N . ASN A 1 262 ? -9.354 -8.940 20.150 1.00 84.75 262 ASN A N 1
ATOM 2167 C CA . ASN A 1 262 ? -8.658 -9.884 21.023 1.00 84.75 262 ASN A CA 1
ATOM 2168 C C . ASN A 1 262 ? -8.672 -11.311 20.456 1.00 84.75 262 ASN A C 1
ATOM 2170 O O . ASN A 1 262 ? -7.644 -11.976 20.460 1.00 84.75 262 ASN A O 1
ATOM 2174 N N . ALA A 1 263 ? -9.803 -11.767 19.907 1.00 77.31 263 ALA A N 1
ATOM 2175 C CA . ALA A 1 263 ? -9.880 -13.081 19.264 1.00 77.31 263 ALA A CA 1
ATOM 2176 C C . ALA A 1 263 ? -8.926 -13.201 18.060 1.00 77.31 263 ALA A C 1
ATOM 2178 O O . ALA A 1 263 ? -8.326 -14.252 17.835 1.00 77.31 263 ALA A O 1
ATOM 2179 N N . ASN A 1 264 ? -8.751 -12.113 17.306 1.00 66.88 264 ASN A N 1
ATOM 2180 C CA . ASN A 1 264 ? -7.825 -12.054 16.176 1.00 66.88 264 ASN A CA 1
ATOM 2181 C C . ASN A 1 264 ? -6.357 -11.916 16.644 1.00 66.88 264 ASN A C 1
ATOM 2183 O O . ASN A 1 264 ? -5.457 -12.540 16.083 1.00 66.88 264 ASN A O 1
ATOM 2187 N N . ALA A 1 265 ? -6.104 -11.177 17.729 1.00 59.41 265 ALA A N 1
ATOM 2188 C CA . ALA A 1 265 ? -4.789 -11.078 18.364 1.00 59.41 265 ALA A CA 1
ATOM 2189 C C . ALA A 1 265 ? -4.311 -12.433 18.922 1.00 59.41 265 ALA A C 1
ATOM 2191 O O . ALA A 1 265 ? -3.164 -12.815 18.687 1.00 59.41 265 ALA A O 1
ATOM 2192 N N . ASP A 1 266 ? -5.194 -13.199 19.569 1.00 55.84 266 ASP A N 1
ATOM 2193 C CA . ASP A 1 266 ? -4.903 -14.552 20.067 1.00 55.84 266 ASP A CA 1
ATOM 2194 C C . ASP A 1 266 ? -4.625 -15.544 18.920 1.00 55.84 266 ASP A C 1
ATOM 2196 O O . ASP A 1 266 ? -3.753 -16.411 19.032 1.00 55.84 266 ASP A O 1
ATOM 2200 N N . ALA A 1 267 ? -5.328 -15.414 17.788 1.00 53.94 267 ALA A N 1
ATOM 2201 C CA . ALA A 1 267 ? -5.076 -16.219 16.591 1.00 53.94 267 ALA A CA 1
ATOM 2202 C C . ALA A 1 267 ? -3.697 -15.918 15.972 1.00 53.94 267 ALA A C 1
ATOM 2204 O O . ALA A 1 267 ? -2.972 -16.845 15.599 1.00 53.94 267 ALA A O 1
ATOM 2205 N N . ASN A 1 268 ? -3.300 -14.642 15.939 1.00 45.59 268 ASN A N 1
ATOM 2206 C CA . ASN A 1 268 ? -1.984 -14.217 15.460 1.00 45.59 268 ASN A CA 1
ATOM 2207 C C . ASN A 1 268 ? -0.849 -14.666 16.395 1.00 45.59 268 ASN A C 1
ATOM 2209 O O . ASN A 1 268 ? 0.195 -15.096 15.910 1.00 45.59 268 ASN A O 1
ATOM 2213 N N . GLN A 1 269 ? -1.063 -14.670 17.716 1.00 44.28 269 GLN A N 1
ATOM 2214 C CA . GLN A 1 269 ? -0.084 -15.194 18.679 1.00 44.28 269 GLN A CA 1
ATOM 2215 C C . GLN A 1 269 ? 0.116 -16.713 18.551 1.00 44.28 269 GLN A C 1
ATOM 2217 O O . GLN A 1 269 ? 1.235 -17.202 18.676 1.00 44.28 269 GLN A O 1
ATOM 2222 N N . ARG A 1 270 ? -0.936 -17.489 18.252 1.00 37.38 270 ARG A N 1
ATOM 2223 C CA . ARG A 1 270 ? -0.816 -18.950 18.055 1.00 37.38 270 ARG A CA 1
ATOM 2224 C C . ARG A 1 270 ? -0.091 -19.340 16.764 1.00 37.38 270 ARG A C 1
ATOM 2226 O O . ARG A 1 270 ? 0.508 -20.415 16.710 1.00 37.38 270 ARG A O 1
ATOM 2233 N N . SER A 1 271 ? -0.110 -18.479 15.746 1.00 39.09 271 SER A N 1
ATOM 2234 C CA . SER A 1 271 ? 0.611 -18.709 14.489 1.00 39.09 271 SER A CA 1
ATOM 2235 C C . SER A 1 271 ? 2.136 -18.675 14.654 1.00 39.09 271 SER A C 1
ATOM 2237 O O . SER A 1 271 ? 2.827 -19.291 13.848 1.00 39.09 271 SER A O 1
ATOM 2239 N N . GLU A 1 272 ? 2.668 -17.989 15.670 1.00 32.81 272 GLU A N 1
ATOM 2240 C CA . GLU A 1 272 ? 4.116 -17.924 15.938 1.00 32.81 272 GLU A CA 1
ATOM 2241 C C . GLU A 1 272 ? 4.656 -19.173 16.665 1.00 32.81 272 GLU A C 1
ATOM 2243 O O . GLU A 1 272 ? 5.866 -19.377 16.717 1.00 32.81 272 GLU A O 1
ATOM 2248 N N . TYR A 1 273 ? 3.776 -20.048 17.173 1.00 35.06 273 TYR A N 1
ATOM 2249 C CA . TYR A 1 273 ? 4.150 -21.254 17.931 1.00 35.06 273 TYR A CA 1
ATOM 2250 C C . TYR A 1 273 ? 3.784 -22.580 17.252 1.00 35.06 273 TYR A C 1
ATOM 2252 O O . TYR A 1 273 ? 3.961 -23.641 17.850 1.00 35.06 273 TYR A O 1
ATOM 2260 N N . SER A 1 274 ? 3.293 -22.555 16.012 1.00 30.61 274 SER A N 1
ATOM 2261 C CA . SER A 1 274 ? 3.104 -23.782 15.229 1.00 30.61 274 SER A CA 1
ATOM 2262 C C . SER A 1 274 ? 4.359 -24.054 14.398 1.00 30.61 274 SER A C 1
ATOM 2264 O O . SER A 1 274 ? 4.491 -23.544 13.286 1.00 30.61 274 SER A O 1
ATOM 2266 N N . ILE A 1 275 ? 5.285 -24.808 15.001 1.00 34.16 275 ILE A N 1
ATOM 2267 C CA . ILE A 1 275 ? 6.437 -25.453 14.347 1.00 34.16 275 ILE A CA 1
ATOM 2268 C C . ILE A 1 275 ? 5.938 -26.604 13.471 1.00 34.16 275 ILE A C 1
ATOM 2270 O O . ILE A 1 275 ? 5.090 -27.381 13.969 1.00 34.16 275 ILE A O 1
#

Mean predicted aligned error: 12.97 Å

Solvent-accessible surface area (backbone atoms only — not comparable to full-atom values): 15626 Å² total; per-residue (Å²): 133,58,71,70,57,54,53,49,44,52,52,38,33,60,56,37,40,81,78,78,38,91,59,58,64,68,47,48,75,75,34,52,71,60,29,49,48,54,40,31,53,34,51,39,45,91,49,68,67,46,32,51,39,32,58,55,47,52,77,74,41,95,51,80,55,38,63,56,50,21,50,54,59,54,50,57,77,29,69,86,47,93,53,35,68,56,51,48,31,52,48,29,52,51,42,68,58,53,76,85,52,66,97,45,76,64,52,46,49,53,34,49,54,59,51,52,69,76,48,57,80,88,51,35,66,59,50,53,53,51,52,50,67,40,46,63,39,45,54,68,49,61,59,87,70,91,59,78,69,66,49,54,52,49,56,49,51,61,63,45,69,82,47,80,74,75,35,63,63,53,41,42,58,51,38,70,75,51,78,74,49,74,70,56,50,48,52,51,47,54,55,52,49,59,44,54,77,65,70,55,55,68,74,62,46,53,57,46,52,51,51,51,45,32,49,54,47,51,36,56,77,67,64,49,81,49,71,66,45,48,49,51,48,50,53,57,55,50,72,38,45,86,50,68,69,62,38,52,49,49,53,51,48,54,57,66,48,43,59,57,52,49,56,50,48,54,54,57,58,52,62,80,70,69,126